Protein AF-A0A135LJZ8-F1 (afdb_monomer_lite)

Secondary structure (DSSP, 8-state):
----------SHHHHHHHHT--TTS--PPPPTT-S--HHHHHHHHHHHHHHHH-SSSTTTB-HHHHHHHHHHHHHHHHHTHHHHHHHHHHSGGGHHHHTTTS-HHHHHHHHT-HHHHHHHHHHHHHT--S-HHHHHHHHHHHHHHTT--HHHHHHHHHHHHS--SS------GGGGTT--TTTGGG--TTSPSS---TTTTT----SPPEEEEE-SSSEEEEEHHHHHHHHHT-B-

pLDDT: mean 79.08, std 19.29, range [20.8, 97.69]

Organism: Penicillium patulum (NCBI:txid5078)

Foldseek 3Di:
DDDDDDDPDDDLVVVCCQPPNDPPDDYLPDDDPQPAPPVLLVLLQLLVQCLVAEDPCNVQFLNVVSVVNLVVNQVSCLLCVLVSLLSRLLDPRCCVVNVPPDALVVLLCVLLPLVNLVVQQVCVVVVVPPQPQVVLLSSVSSNVSNPHDLVNNQVSQCSQAPADPNRNGHHPCVRNVCDDSVHSSVDDPVDDDDGDHSVSVVDHDHYWDWDWDDDPPDTDIDTPSVVSCVVSVRGD

Radius of gyration: 24.36 Å; chains: 1; bounding box: 51×33×72 Å

Structure (mmCIF, N/CA/C/O backbone):
data_AF-A0A135LJZ8-F1
#
_entry.id   AF-A0A135LJZ8-F1
#
loop_
_atom_site.group_PDB
_atom_site.id
_atom_site.type_symbol
_atom_site.label_atom_id
_atom_site.label_alt_id
_atom_site.label_comp_id
_atom_site.label_asym_id
_atom_site.label_entity_id
_atom_site.label_seq_id
_atom_site.pdbx_PDB_ins_code
_atom_site.Cartn_x
_atom_site.Cartn_y
_atom_site.Cartn_z
_atom_site.occupancy
_atom_site.B_iso_or_equiv
_atom_site.auth_seq_id
_atom_site.auth_comp_id
_atom_site.auth_asym_id
_atom_site.auth_atom_id
_atom_site.pdbx_PDB_model_num
ATOM 1 N N . MET A 1 1 ? 26.246 14.317 32.036 1.00 30.41 1 MET A N 1
ATOM 2 C CA . MET A 1 1 ? 26.804 15.499 31.348 1.00 30.41 1 MET A CA 1
ATOM 3 C C . MET A 1 1 ? 26.518 15.317 29.865 1.00 30.41 1 MET A C 1
ATOM 5 O O . MET A 1 1 ? 26.882 14.287 29.318 1.00 30.41 1 MET A O 1
ATOM 9 N N . TRP A 1 2 ? 25.719 16.219 29.303 1.00 25.56 2 TRP A N 1
ATOM 10 C CA . TRP A 1 2 ? 25.165 16.190 27.946 1.00 25.56 2 TRP A CA 1
ATOM 11 C C . TRP A 1 2 ? 26.182 16.666 26.896 1.00 25.56 2 TRP A C 1
ATOM 13 O O . TRP A 1 2 ? 26.891 17.629 27.169 1.00 25.56 2 TRP A O 1
ATOM 23 N N . HIS A 1 3 ? 26.201 16.054 25.703 1.00 20.80 3 HIS A N 1
ATOM 24 C CA . HIS A 1 3 ? 25.723 16.675 24.450 1.00 20.80 3 HIS A CA 1
ATOM 25 C C . HIS A 1 3 ? 25.869 15.736 23.231 1.00 20.80 3 HIS A C 1
ATOM 27 O O . HIS A 1 3 ? 26.934 15.181 22.983 1.00 20.80 3 HIS A O 1
ATOM 33 N N . LEU A 1 4 ? 24.783 15.622 22.455 1.00 30.50 4 LEU A N 1
ATOM 34 C CA . LEU A 1 4 ? 24.770 15.291 21.020 1.00 30.50 4 LEU A CA 1
ATOM 35 C C . LEU A 1 4 ? 25.112 16.556 20.207 1.00 30.50 4 LEU A C 1
ATOM 37 O O . LEU A 1 4 ? 24.841 17.662 20.687 1.00 30.50 4 LEU A O 1
ATOM 41 N N . PRO A 1 5 ? 25.618 16.411 18.966 1.00 30.77 5 PRO A N 1
ATOM 42 C CA . PRO A 1 5 ? 24.730 16.693 17.833 1.00 30.77 5 PRO A CA 1
ATOM 43 C C . PRO A 1 5 ? 24.945 15.806 16.585 1.00 30.77 5 PRO A C 1
ATOM 45 O O . PRO A 1 5 ? 26.066 15.527 16.181 1.00 30.77 5 PRO A O 1
ATOM 48 N N . GLY A 1 6 ? 23.834 15.479 15.915 1.00 24.11 6 GLY A N 1
ATOM 49 C CA . GLY A 1 6 ? 23.712 15.632 14.459 1.00 24.11 6 GLY A CA 1
ATOM 50 C C . GLY A 1 6 ? 24.366 14.603 13.533 1.00 24.11 6 GLY A C 1
ATOM 51 O O . GLY A 1 6 ? 25.443 14.837 13.002 1.00 24.11 6 GLY A O 1
ATOM 52 N N . SER A 1 7 ? 23.606 13.566 13.178 1.00 22.36 7 SER A N 1
ATOM 53 C CA . SER A 1 7 ? 23.416 13.176 11.773 1.00 22.36 7 SER A CA 1
ATOM 54 C C . SER A 1 7 ? 22.160 12.312 11.670 1.00 22.36 7 SER A C 1
ATOM 56 O O . SER A 1 7 ? 22.185 11.094 11.832 1.00 22.36 7 SER A O 1
ATOM 58 N N . LEU A 1 8 ? 21.034 12.988 11.440 1.00 29.95 8 LEU A N 1
ATOM 59 C CA . LEU A 1 8 ? 19.866 12.406 10.791 1.00 29.95 8 LEU A CA 1
ATOM 60 C C . LEU A 1 8 ? 20.266 12.123 9.338 1.00 29.95 8 LEU A C 1
ATOM 62 O O . LEU A 1 8 ? 20.032 12.944 8.455 1.00 29.95 8 LEU A O 1
ATOM 66 N N . ALA A 1 9 ? 20.912 10.988 9.084 1.00 24.58 9 ALA A N 1
ATOM 67 C CA . ALA A 1 9 ? 20.858 10.415 7.750 1.00 24.58 9 ALA A CA 1
ATOM 68 C C . ALA A 1 9 ? 19.457 9.786 7.595 1.00 24.58 9 ALA A C 1
ATOM 70 O O . ALA A 1 9 ? 19.006 9.112 8.528 1.00 24.58 9 ALA A O 1
ATOM 71 N N . PRO A 1 10 ? 18.747 9.998 6.467 1.00 31.84 10 PRO A N 1
ATOM 72 C CA . PRO A 1 10 ? 17.471 9.319 6.202 1.00 31.84 10 PRO A CA 1
ATOM 73 C C . PRO A 1 10 ? 17.752 7.801 6.324 1.00 31.84 10 PRO A C 1
ATOM 75 O O . PRO A 1 10 ? 18.897 7.394 6.152 1.00 31.84 10 PRO A O 1
ATOM 78 N N . GLN A 1 11 ? 16.885 6.879 6.747 1.00 35.78 11 GLN A N 1
ATOM 79 C CA . GLN A 1 11 ? 15.626 6.370 6.182 1.00 35.78 11 GLN A CA 1
ATOM 80 C C . GLN A 1 11 ? 15.623 5.692 4.774 1.00 35.78 11 GLN A C 1
ATOM 82 O O . GLN A 1 11 ? 14.639 5.003 4.528 1.00 35.78 11 GLN A O 1
ATOM 87 N N . PRO A 1 12 ? 16.627 5.705 3.854 1.00 34.25 12 PRO A N 1
ATOM 88 C CA . PRO A 1 12 ? 16.484 5.027 2.568 1.00 34.25 12 PRO A CA 1
ATOM 89 C C . PRO A 1 12 ? 16.840 3.537 2.644 1.00 34.25 12 PRO A C 1
ATOM 91 O O . PRO A 1 12 ? 16.469 2.808 1.738 1.00 34.25 12 PRO A O 1
ATOM 94 N N . LEU A 1 13 ? 17.527 3.061 3.695 1.00 36.84 13 LEU A N 1
ATOM 95 C CA . LEU A 1 13 ? 17.927 1.649 3.798 1.00 36.84 13 LEU A CA 1
ATOM 96 C C . LEU A 1 13 ? 16.748 0.711 4.076 1.00 36.84 13 LEU A C 1
ATOM 98 O O . LEU A 1 13 ? 16.735 -0.407 3.578 1.00 36.84 13 LEU A O 1
ATOM 102 N N . PHE A 1 14 ? 15.749 1.155 4.842 1.00 38.47 14 PHE A N 1
ATOM 103 C CA . PHE A 1 14 ? 14.562 0.342 5.108 1.00 38.47 14 PHE A CA 1
ATOM 104 C C . PHE A 1 14 ? 13.732 0.159 3.830 1.00 38.47 14 PHE A C 1
ATOM 106 O O . PHE A 1 14 ? 13.395 -0.959 3.459 1.00 38.47 14 PHE A O 1
ATOM 113 N N . TRP A 1 15 ? 13.492 1.246 3.094 1.00 34.66 15 TRP A N 1
ATOM 114 C CA . TRP A 1 15 ? 12.692 1.214 1.870 1.00 34.66 15 TRP A CA 1
ATOM 115 C C . TRP A 1 15 ? 13.416 0.568 0.683 1.00 34.66 15 TRP A C 1
ATOM 117 O O . TRP A 1 15 ? 12.778 -0.134 -0.099 1.00 34.66 15 TRP A O 1
ATOM 127 N N . SER A 1 16 ? 14.742 0.715 0.568 1.00 34.50 16 SER A N 1
ATOM 128 C CA . SER A 1 16 ? 15.507 0.001 -0.461 1.00 34.50 16 SER A CA 1
ATOM 129 C C . SER A 1 16 ? 15.517 -1.513 -0.233 1.00 34.50 16 SER A C 1
ATOM 131 O O . SER A 1 16 ? 15.437 -2.271 -1.197 1.00 34.50 16 SER A O 1
ATOM 133 N N . LEU A 1 17 ? 15.537 -1.959 1.029 1.00 37.28 17 LEU A N 1
ATOM 134 C CA . LEU A 1 17 ? 15.387 -3.370 1.391 1.00 37.28 17 LEU A CA 1
ATOM 135 C C . LEU A 1 17 ? 13.965 -3.888 1.130 1.00 37.28 17 LEU A C 1
ATOM 137 O O . LEU A 1 17 ? 13.819 -5.001 0.647 1.00 37.28 17 LEU A O 1
ATOM 141 N N . VAL A 1 18 ? 12.925 -3.096 1.398 1.00 39.25 18 VAL A N 1
ATOM 142 C CA . VAL A 1 18 ? 11.525 -3.500 1.158 1.00 39.25 18 VAL A CA 1
ATOM 143 C C . VAL A 1 18 ? 11.197 -3.626 -0.338 1.00 39.25 18 VAL A C 1
ATOM 145 O O . VAL A 1 18 ? 10.401 -4.487 -0.701 1.00 39.25 18 VAL A O 1
ATOM 148 N N . PHE A 1 19 ? 11.808 -2.810 -1.209 1.00 35.62 19 PHE A N 1
ATOM 149 C CA . PHE A 1 19 ? 11.405 -2.715 -2.620 1.00 35.62 19 PHE A CA 1
ATOM 150 C C . PHE A 1 19 ? 12.426 -3.207 -3.667 1.00 35.62 19 PHE A C 1
ATOM 152 O O . PHE A 1 19 ? 11.995 -3.601 -4.749 1.00 35.62 19 PHE A O 1
ATOM 159 N N . PHE A 1 20 ? 13.743 -3.198 -3.400 1.00 39.09 20 PHE A N 1
ATOM 160 C CA . PHE A 1 20 ? 14.781 -3.455 -4.433 1.00 39.09 20 PHE A CA 1
ATOM 161 C C . PHE A 1 20 ? 15.685 -4.645 -4.170 1.00 39.09 20 PHE A C 1
ATOM 163 O O . PHE A 1 20 ? 16.449 -5.048 -5.046 1.00 39.09 20 PHE A O 1
ATOM 170 N N . GLY A 1 21 ? 15.566 -5.240 -2.994 1.00 35.94 21 GLY A N 1
ATOM 171 C CA . GLY A 1 21 ? 16.330 -6.412 -2.650 1.00 35.94 21 GLY A CA 1
ATOM 172 C C . GLY A 1 21 ? 17.804 -6.133 -2.329 1.00 35.94 21 GLY A C 1
ATOM 173 O O . GLY A 1 21 ? 18.456 -5.217 -2.821 1.00 35.94 21 GLY A O 1
ATOM 174 N N . SER A 1 22 ? 18.340 -6.977 -1.464 1.00 38.69 22 SER A N 1
ATOM 175 C CA . SER A 1 22 ? 19.753 -7.183 -1.175 1.00 38.69 22 SER A CA 1
ATOM 176 C C . SER A 1 22 ? 20.038 -8.637 -1.540 1.00 38.69 22 SER A C 1
ATOM 178 O O . SER A 1 22 ? 19.244 -9.498 -1.173 1.00 38.69 22 SER A O 1
ATOM 180 N N . PRO A 1 23 ? 21.165 -8.971 -2.180 1.00 41.50 23 PRO A N 1
ATOM 181 C CA . PRO A 1 23 ? 21.496 -10.361 -2.505 1.00 41.50 23 PRO A CA 1
ATOM 182 C C . PRO A 1 23 ? 21.655 -11.278 -1.271 1.00 41.50 23 PRO A C 1
ATOM 184 O O . PRO A 1 23 ? 21.860 -12.476 -1.434 1.00 41.50 23 PRO A O 1
ATOM 187 N N . PHE A 1 24 ? 21.570 -10.733 -0.049 1.00 40.69 24 PHE A N 1
ATOM 188 C CA . PHE A 1 24 ? 21.797 -11.441 1.215 1.00 40.69 24 PHE A CA 1
ATOM 189 C C . PHE A 1 24 ? 20.556 -11.620 2.099 1.00 40.69 24 PHE A C 1
ATOM 191 O O . PHE A 1 24 ? 20.666 -12.253 3.147 1.00 40.69 24 PHE A O 1
ATOM 198 N N . PHE A 1 25 ? 19.397 -11.078 1.720 1.00 48.38 25 PHE A N 1
ATOM 199 C CA . PHE A 1 25 ? 18.159 -11.270 2.475 1.00 48.38 25 PHE A CA 1
ATOM 200 C C . PHE A 1 25 ? 17.107 -11.887 1.562 1.00 48.38 25 PHE A C 1
ATOM 202 O O . PHE A 1 25 ? 16.977 -11.506 0.406 1.00 48.38 25 PHE A O 1
ATOM 209 N N . GLU A 1 26 ? 16.383 -12.879 2.065 1.00 52.59 26 GLU A N 1
ATOM 210 C CA . GLU A 1 26 ? 15.152 -13.318 1.419 1.00 52.59 26 GLU A CA 1
ATOM 211 C C . GLU A 1 26 ? 14.150 -12.139 1.452 1.00 52.59 26 GLU A C 1
ATOM 213 O O . GLU A 1 26 ? 14.193 -11.314 2.364 1.00 52.59 26 GLU A O 1
ATOM 218 N N . PHE A 1 27 ? 13.286 -12.012 0.446 1.00 56.56 27 PHE A N 1
ATOM 219 C CA . PHE A 1 27 ? 12.214 -11.006 0.390 1.00 56.56 27 PHE A CA 1
ATOM 220 C C . PHE A 1 27 ? 10.873 -11.728 0.324 1.00 56.56 27 PHE A C 1
ATOM 222 O O . PHE A 1 27 ? 10.847 -12.885 -0.116 1.00 56.56 27 PHE A O 1
ATOM 229 N N . PRO A 1 28 ? 9.755 -11.086 0.717 1.00 60.97 28 PRO A N 1
ATOM 230 C CA . PRO A 1 28 ? 8.457 -11.627 0.353 1.00 60.97 28 PRO A CA 1
ATOM 231 C C . PRO A 1 28 ? 8.428 -11.810 -1.177 1.00 60.97 28 PRO A C 1
ATOM 233 O O . PRO A 1 28 ? 8.741 -10.868 -1.911 1.00 60.97 28 PRO A O 1
ATOM 236 N N . PRO A 1 29 ? 8.139 -13.020 -1.681 1.00 63.38 29 PRO A N 1
ATOM 237 C CA . PRO A 1 29 ? 8.049 -13.242 -3.116 1.00 63.38 29 PRO A CA 1
ATOM 238 C C . PRO A 1 29 ? 6.908 -12.399 -3.693 1.00 63.38 29 PRO A C 1
ATOM 240 O O . PRO A 1 29 ? 5.862 -12.269 -3.060 1.00 63.38 29 PRO A O 1
ATOM 243 N N . ILE A 1 30 ? 7.090 -11.861 -4.905 1.00 67.69 30 ILE A N 1
ATOM 244 C CA . ILE A 1 30 ? 5.993 -11.221 -5.646 1.00 67.69 30 ILE A CA 1
ATOM 245 C C . ILE A 1 30 ? 4.909 -12.283 -5.853 1.00 67.69 30 ILE A C 1
ATOM 247 O O . ILE A 1 30 ? 5.154 -13.311 -6.491 1.00 67.69 30 ILE A O 1
ATOM 251 N N . GLN A 1 31 ? 3.735 -12.054 -5.269 1.00 66.62 31 GLN A N 1
ATOM 252 C CA . GLN A 1 31 ? 2.626 -12.999 -5.303 1.00 66.62 31 GLN A CA 1
ATOM 253 C C . GLN A 1 31 ? 2.064 -13.148 -6.718 1.00 66.62 31 GLN A C 1
ATOM 255 O O . GLN A 1 31 ? 2.101 -12.239 -7.554 1.00 66.62 31 GLN A O 1
ATOM 260 N N . ASN A 1 32 ? 1.489 -14.319 -6.977 1.00 62.19 32 ASN A N 1
ATOM 261 C CA . ASN A 1 32 ? 0.767 -14.562 -8.216 1.00 62.19 32 ASN A CA 1
ATOM 262 C C . ASN A 1 32 ? -0.481 -13.664 -8.253 1.00 62.19 32 ASN A C 1
ATOM 264 O O . ASN A 1 32 ? -1.312 -13.735 -7.353 1.00 62.19 32 ASN A O 1
ATOM 268 N N . GLY A 1 33 ? -0.621 -12.841 -9.295 1.00 72.56 33 GLY A N 1
ATOM 269 C CA . GLY A 1 33 ? -1.726 -11.881 -9.416 1.00 72.56 33 GLY A CA 1
ATOM 270 C C . GLY A 1 33 ? -1.407 -10.456 -8.954 1.00 72.56 33 GLY A C 1
ATOM 271 O O . GLY A 1 33 ? -2.305 -9.617 -8.991 1.00 72.56 33 GLY A O 1
ATOM 272 N N . ASP A 1 34 ? -0.155 -10.153 -8.582 1.00 79.19 34 ASP A N 1
ATOM 273 C CA . ASP A 1 34 ? 0.271 -8.772 -8.337 1.00 79.19 34 ASP A CA 1
ATOM 274 C C . ASP A 1 34 ? 0.001 -7.896 -9.591 1.00 79.19 34 ASP A C 1
ATOM 276 O O . ASP A 1 34 ? 0.428 -8.245 -10.700 1.00 79.19 34 ASP A O 1
ATOM 280 N N . PRO A 1 35 ? -0.721 -6.763 -9.461 1.00 85.88 35 PRO A N 1
ATOM 281 C CA . PRO A 1 35 ? -1.081 -5.922 -10.603 1.00 85.88 35 PRO A CA 1
ATOM 282 C C . PRO A 1 35 ? 0.106 -5.142 -11.194 1.00 85.88 35 PRO A C 1
ATOM 284 O O . PRO A 1 35 ? -0.008 -4.588 -12.302 1.00 85.88 35 PRO A O 1
ATOM 287 N N . CYS A 1 36 ? 1.223 -5.048 -10.466 1.00 86.25 36 CYS A N 1
ATOM 288 C CA . CYS A 1 36 ? 2.430 -4.344 -10.869 1.00 86.25 36 CYS A CA 1
ATOM 289 C C . CYS A 1 36 ? 3.290 -5.184 -11.816 1.00 86.25 36 CYS A C 1
ATOM 291 O O . CYS A 1 36 ? 3.774 -6.264 -11.490 1.00 86.25 36 CYS A O 1
ATOM 293 N N . ASN A 1 37 ? 3.585 -4.616 -12.986 1.00 87.31 37 ASN A N 1
ATOM 294 C CA . ASN A 1 37 ? 4.574 -5.174 -13.899 1.00 87.31 37 ASN A CA 1
ATOM 295 C C . ASN A 1 37 ? 5.965 -4.618 -13.564 1.00 87.31 37 ASN A C 1
ATOM 297 O O . ASN A 1 37 ? 6.402 -3.615 -14.128 1.00 87.31 37 ASN A O 1
ATOM 301 N N . TYR A 1 38 ? 6.651 -5.265 -12.622 1.00 85.25 38 TYR A N 1
ATOM 302 C CA . TYR A 1 38 ? 7.978 -4.849 -12.157 1.00 85.25 38 TYR A CA 1
ATOM 303 C C . TYR A 1 38 ? 9.034 -4.842 -13.269 1.00 85.25 38 TYR A C 1
ATOM 305 O O . TYR A 1 38 ? 9.904 -3.975 -13.279 1.00 85.25 38 TYR A O 1
ATOM 313 N N . ASN A 1 39 ? 8.954 -5.776 -14.223 1.00 84.81 39 ASN A N 1
ATOM 314 C CA . ASN A 1 39 ? 9.911 -5.855 -15.327 1.00 84.81 39 ASN A CA 1
ATOM 315 C C . ASN A 1 39 ? 9.791 -4.647 -16.266 1.00 84.81 39 ASN A C 1
ATOM 317 O O . ASN A 1 39 ? 10.796 -4.036 -16.621 1.00 84.81 39 ASN A O 1
ATOM 321 N N . ASP A 1 40 ? 8.561 -4.288 -16.634 1.00 87.69 40 ASP A N 1
ATOM 322 C CA . ASP A 1 40 ? 8.288 -3.147 -17.511 1.00 87.69 40 ASP A CA 1
ATOM 323 C C . ASP A 1 40 ? 8.575 -1.815 -16.806 1.00 87.69 40 ASP A C 1
ATOM 325 O O . ASP A 1 40 ? 9.186 -0.917 -17.380 1.00 87.69 40 ASP A O 1
ATOM 329 N N . ALA A 1 41 ? 8.254 -1.718 -15.511 1.00 89.06 41 ALA A N 1
ATOM 330 C CA . ALA A 1 41 ? 8.619 -0.565 -14.695 1.00 89.06 41 ALA A CA 1
ATOM 331 C C . ALA A 1 41 ? 10.141 -0.379 -14.612 1.00 89.06 41 ALA A C 1
ATOM 333 O O . ALA A 1 41 ? 10.630 0.722 -14.855 1.00 89.06 41 ALA A O 1
ATOM 334 N N . ALA A 1 42 ? 10.901 -1.444 -14.330 1.00 86.94 42 ALA A N 1
ATOM 335 C CA . ALA A 1 42 ? 12.362 -1.390 -14.293 1.00 86.94 42 ALA A CA 1
ATOM 336 C C . ALA A 1 42 ? 12.941 -0.921 -15.634 1.00 86.94 42 ALA A C 1
ATOM 338 O O . ALA A 1 42 ? 13.809 -0.047 -15.663 1.00 86.94 42 ALA A O 1
ATOM 339 N N . LYS A 1 43 ? 12.408 -1.438 -16.748 1.00 89.81 43 LYS A N 1
ATOM 340 C CA . LYS A 1 43 ? 12.799 -0.998 -18.089 1.00 89.81 43 LYS A CA 1
ATOM 341 C C . LYS A 1 43 ? 12.525 0.489 -18.308 1.00 89.81 43 LYS A C 1
ATOM 343 O O . LYS A 1 43 ? 13.416 1.213 -18.742 1.00 89.81 43 LYS A O 1
ATOM 348 N N . ALA A 1 44 ? 11.335 0.954 -17.935 1.00 91.62 44 ALA A N 1
ATOM 349 C CA . ALA A 1 44 ? 10.953 2.357 -18.037 1.00 91.62 44 ALA A CA 1
ATOM 350 C C . ALA A 1 44 ? 11.838 3.283 -17.184 1.00 91.62 44 ALA A C 1
ATOM 352 O O . ALA A 1 44 ? 12.207 4.365 -17.643 1.00 91.62 44 ALA A O 1
ATOM 353 N N . PHE A 1 45 ? 12.223 2.867 -15.973 1.00 90.38 45 PHE A N 1
ATOM 354 C CA . PHE A 1 45 ? 13.149 3.629 -15.129 1.00 90.38 45 PHE A CA 1
ATOM 355 C C . PHE A 1 45 ? 14.553 3.714 -15.737 1.00 90.38 45 PHE A C 1
ATOM 357 O O . PHE A 1 45 ? 15.156 4.786 -15.713 1.00 90.38 45 PHE A O 1
ATOM 364 N N . ILE A 1 46 ? 15.059 2.633 -16.336 1.00 88.00 46 ILE A N 1
ATOM 365 C CA . ILE A 1 46 ? 16.337 2.665 -17.062 1.00 88.00 46 ILE A CA 1
ATOM 366 C C . ILE A 1 46 ? 16.231 3.593 -18.280 1.00 88.00 46 ILE A C 1
ATOM 368 O O . ILE A 1 46 ? 17.099 4.439 -18.460 1.00 88.00 46 ILE A O 1
ATOM 372 N N . THR A 1 47 ? 15.144 3.536 -19.059 1.00 90.25 47 THR A N 1
ATOM 373 C CA . THR A 1 47 ? 14.905 4.478 -20.171 1.00 90.25 47 THR A CA 1
ATOM 374 C C . THR A 1 47 ? 14.895 5.936 -19.706 1.00 90.25 47 THR A C 1
ATOM 376 O O . THR A 1 47 ? 15.485 6.791 -20.361 1.00 90.25 47 THR A O 1
ATOM 379 N N . GLN A 1 48 ? 14.258 6.246 -18.571 1.00 90.81 48 GLN A N 1
ATOM 380 C CA . GLN A 1 48 ? 14.304 7.594 -17.992 1.00 90.81 48 GLN A CA 1
ATOM 381 C C . GLN A 1 48 ? 15.726 7.991 -17.590 1.00 90.81 48 GLN A C 1
ATOM 383 O O . GLN A 1 48 ? 16.112 9.144 -17.770 1.00 90.81 48 GLN A O 1
ATOM 388 N N . ALA A 1 49 ? 16.515 7.053 -17.066 1.00 87.56 49 ALA A N 1
ATOM 389 C CA . ALA A 1 49 ? 17.898 7.309 -16.699 1.00 87.56 49 ALA A CA 1
ATOM 390 C C . ALA A 1 49 ? 18.794 7.546 -17.928 1.00 87.56 49 ALA A C 1
ATOM 392 O O . ALA A 1 49 ? 19.586 8.482 -17.892 1.00 87.56 49 ALA A O 1
ATOM 393 N N . ILE A 1 50 ? 18.616 6.792 -19.023 1.00 86.69 50 ILE A N 1
ATOM 394 C CA . ILE A 1 50 ? 19.294 7.036 -20.313 1.00 86.69 50 ILE A CA 1
ATOM 395 C C . ILE A 1 50 ? 18.929 8.434 -20.819 1.00 86.69 50 ILE A C 1
ATOM 397 O O . ILE A 1 50 ? 19.809 9.245 -21.067 1.00 86.69 50 ILE A O 1
ATOM 401 N N . TYR A 1 51 ? 17.638 8.781 -20.854 1.00 88.56 51 TYR A N 1
ATOM 402 C CA . TYR A 1 51 ? 17.186 10.107 -21.291 1.00 88.56 51 TYR A CA 1
ATOM 403 C C . TYR A 1 51 ? 17.752 11.270 -20.447 1.00 88.56 51 TYR A C 1
ATOM 405 O O . TYR A 1 51 ? 17.963 12.374 -20.958 1.00 88.56 51 TYR A O 1
ATOM 413 N N . ASN A 1 52 ? 17.966 11.044 -19.147 1.00 84.75 52 ASN A N 1
ATOM 414 C CA . ASN A 1 52 ? 18.473 12.053 -18.215 1.00 84.75 52 ASN A CA 1
ATOM 415 C C . ASN A 1 52 ? 20.009 12.121 -18.154 1.00 84.75 52 ASN A C 1
ATOM 417 O O . ASN A 1 52 ? 20.537 13.171 -17.788 1.00 84.75 52 ASN A O 1
ATOM 421 N N . GLY A 1 53 ? 20.705 11.016 -18.437 1.00 75.50 53 GLY A N 1
ATOM 422 C CA . GLY A 1 53 ? 22.146 10.858 -18.216 1.00 75.50 53 GLY A CA 1
ATOM 423 C C . GLY A 1 53 ? 22.985 10.750 -19.489 1.00 75.50 53 GLY A C 1
ATOM 424 O O . GLY A 1 53 ? 24.074 11.319 -19.533 1.00 75.50 53 GLY A O 1
ATOM 425 N N . ASP A 1 54 ? 22.485 10.063 -20.517 1.00 64.94 54 ASP A N 1
ATOM 426 C CA . ASP A 1 54 ? 23.195 9.853 -21.779 1.00 64.94 54 ASP A CA 1
ATOM 427 C C . ASP A 1 54 ? 22.819 10.936 -22.803 1.00 64.94 54 ASP A C 1
ATOM 429 O O . ASP A 1 54 ? 21.661 11.330 -22.930 1.00 64.94 54 ASP A O 1
ATOM 433 N N . GLY A 1 55 ? 23.816 11.469 -23.509 1.00 62.97 55 GLY A N 1
ATOM 434 C CA . GLY A 1 55 ? 23.627 12.497 -24.535 1.00 62.97 55 GLY A CA 1
ATOM 435 C C . GLY A 1 55 ? 23.422 11.928 -25.939 1.00 62.97 55 GLY A C 1
ATOM 436 O O . GLY A 1 55 ? 22.905 12.647 -26.793 1.00 62.97 55 GLY A O 1
ATOM 437 N N . GLU A 1 56 ? 23.820 10.674 -26.185 1.00 78.00 56 GLU A N 1
ATOM 438 C CA . GLU A 1 56 ? 23.873 10.084 -27.529 1.00 78.00 56 GLU A CA 1
ATOM 439 C C . GLU A 1 56 ? 22.543 9.436 -27.937 1.00 78.00 56 GLU A C 1
ATOM 441 O O . GLU A 1 56 ? 22.010 9.767 -28.995 1.00 78.00 56 GLU A O 1
ATOM 446 N N . TYR A 1 57 ? 21.941 8.605 -27.076 1.00 82.88 57 TYR A N 1
ATOM 447 C CA . TYR A 1 57 ? 20.682 7.895 -27.373 1.00 82.88 57 TYR A CA 1
ATOM 448 C C . TYR A 1 57 ? 19.447 8.500 -26.696 1.00 82.88 57 TYR A C 1
ATOM 450 O O . TYR A 1 57 ? 18.350 7.930 -26.712 1.00 82.88 57 TYR A O 1
ATOM 458 N N . LYS A 1 58 ? 19.586 9.699 -26.127 1.00 85.94 58 LYS A N 1
ATOM 459 C CA . LYS A 1 58 ? 18.480 10.434 -25.504 1.00 85.94 58 LYS A CA 1
ATOM 460 C C . LYS A 1 58 ? 17.299 10.641 -26.447 1.00 85.94 58 LYS A C 1
ATOM 462 O O . LYS A 1 58 ? 16.148 10.446 -26.0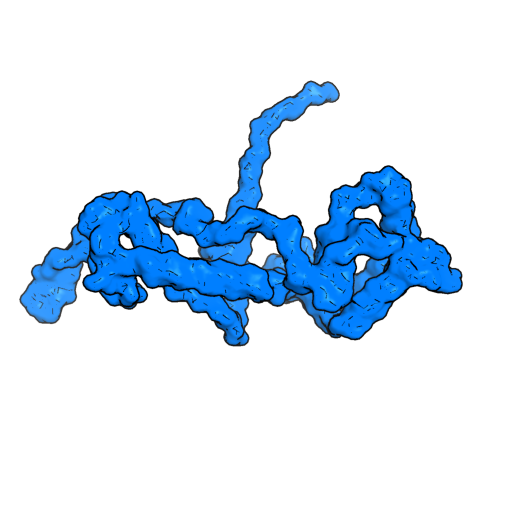53 1.00 85.94 58 LYS A O 1
ATOM 467 N N . GLU A 1 59 ? 17.576 11.067 -27.676 1.00 88.06 59 GLU A N 1
ATOM 468 C CA . GLU A 1 59 ? 16.529 11.426 -28.636 1.00 88.06 59 GLU A CA 1
ATOM 469 C C . GLU A 1 59 ? 15.732 10.201 -29.104 1.00 88.06 59 GLU A C 1
ATOM 471 O O . GLU A 1 59 ? 14.529 10.318 -29.357 1.00 88.06 59 GLU A O 1
ATOM 476 N N . ASP A 1 60 ? 16.357 9.022 -29.069 1.00 91.69 60 ASP A N 1
ATOM 477 C CA . ASP A 1 60 ? 15.767 7.727 -29.419 1.00 91.69 60 ASP A CA 1
ATOM 478 C C . ASP A 1 60 ? 14.861 7.157 -28.313 1.00 91.69 60 ASP A C 1
ATOM 480 O O . ASP A 1 60 ? 14.061 6.251 -28.555 1.00 91.69 60 ASP A O 1
ATOM 484 N N . CYS A 1 61 ? 14.927 7.696 -27.091 1.00 91.75 61 CYS A N 1
ATOM 485 C CA . CYS A 1 61 ? 14.093 7.250 -25.978 1.00 91.75 61 CYS A CA 1
ATOM 486 C C . CYS A 1 61 ? 12.625 7.649 -26.179 1.00 91.75 61 CYS A C 1
ATOM 488 O O . CYS A 1 61 ? 12.292 8.839 -26.221 1.00 91.75 61 CYS A O 1
ATOM 490 N N . ASN A 1 62 ? 11.703 6.687 -26.150 1.00 96.19 62 ASN A N 1
ATOM 491 C CA . ASN A 1 62 ? 10.263 6.917 -26.018 1.00 96.19 62 ASN A CA 1
ATOM 492 C C . ASN A 1 62 ? 9.909 7.309 -24.573 1.00 96.19 62 ASN A C 1
ATOM 494 O O . ASN A 1 62 ? 9.277 6.566 -23.816 1.00 96.19 62 ASN A O 1
ATOM 498 N N . ILE A 1 63 ? 10.355 8.504 -24.187 1.00 94.69 63 ILE A N 1
ATOM 499 C CA . ILE A 1 63 ? 10.261 9.014 -22.820 1.00 94.69 63 ILE A CA 1
ATOM 500 C C . ILE A 1 63 ? 8.810 9.212 -22.364 1.00 94.69 63 ILE A C 1
ATOM 502 O O . ILE A 1 63 ? 8.490 8.983 -21.201 1.00 94.69 63 ILE A O 1
ATOM 506 N N . THR A 1 64 ? 7.898 9.545 -23.283 1.00 96.31 64 THR A N 1
ATOM 507 C CA . THR A 1 64 ? 6.460 9.631 -22.992 1.00 96.31 64 THR A CA 1
ATOM 508 C C . THR A 1 64 ? 5.912 8.283 -22.532 1.00 96.31 64 THR A C 1
ATOM 510 O O . THR A 1 64 ? 5.273 8.216 -21.481 1.00 96.31 64 THR A O 1
ATOM 513 N N . LYS A 1 65 ? 6.210 7.199 -23.263 1.00 97.06 65 LYS A N 1
ATOM 514 C CA . LYS A 1 65 ? 5.820 5.842 -22.860 1.00 97.06 65 LYS A CA 1
ATOM 515 C C . LYS A 1 65 ? 6.472 5.455 -21.532 1.00 97.06 65 LYS A C 1
ATOM 517 O O . LYS A 1 65 ? 5.811 4.861 -20.681 1.00 97.06 65 LYS A O 1
ATOM 522 N N . ALA A 1 66 ? 7.744 5.803 -21.330 1.00 94.19 66 ALA A N 1
ATOM 523 C CA . ALA A 1 66 ? 8.452 5.512 -20.085 1.00 94.19 66 ALA A CA 1
ATOM 524 C C . ALA A 1 66 ? 7.785 6.188 -18.875 1.00 94.19 66 ALA A C 1
ATOM 526 O O . ALA A 1 66 ? 7.505 5.510 -17.890 1.00 94.19 66 ALA A O 1
ATOM 527 N N . PHE A 1 67 ? 7.446 7.480 -18.955 1.00 94.62 67 PHE A N 1
ATOM 528 C CA . PHE A 1 67 ? 6.728 8.177 -17.879 1.00 94.62 67 PHE A CA 1
ATOM 529 C C . PHE A 1 67 ? 5.340 7.594 -17.616 1.00 94.62 67 PHE A C 1
ATOM 531 O O . PHE A 1 67 ? 4.984 7.360 -16.464 1.00 94.62 67 PHE A O 1
ATOM 538 N N . GLN A 1 68 ? 4.573 7.292 -18.667 1.00 95.94 68 GLN A N 1
ATOM 539 C CA . GLN A 1 68 ? 3.262 6.650 -18.520 1.00 95.94 68 GLN A CA 1
ATOM 540 C C . GLN A 1 68 ? 3.368 5.284 -17.829 1.00 95.94 68 GLN A C 1
ATOM 542 O O . GLN A 1 68 ? 2.539 4.950 -16.981 1.00 95.94 68 GLN A O 1
ATOM 547 N N . THR A 1 69 ? 4.408 4.511 -18.157 1.00 95.50 69 THR A N 1
ATOM 548 C CA . THR A 1 69 ? 4.656 3.202 -17.542 1.00 95.50 69 THR A CA 1
ATOM 549 C C . THR A 1 69 ? 4.992 3.351 -16.060 1.00 95.50 69 THR A C 1
ATOM 551 O O . THR A 1 69 ? 4.362 2.700 -15.226 1.00 95.50 69 THR A O 1
ATOM 554 N N . THR A 1 70 ? 5.940 4.227 -15.704 1.00 93.56 70 THR A N 1
ATOM 555 C CA . THR A 1 70 ? 6.313 4.434 -14.295 1.00 93.56 70 THR A CA 1
ATOM 556 C C . THR A 1 70 ? 5.176 5.032 -13.482 1.00 93.56 70 THR A C 1
ATOM 558 O O . THR A 1 70 ? 5.029 4.693 -12.311 1.00 93.56 70 THR A O 1
ATOM 561 N N . ASP A 1 71 ? 4.346 5.883 -14.082 1.00 93.56 71 ASP A N 1
ATOM 562 C CA . ASP A 1 71 ? 3.163 6.440 -13.428 1.00 93.56 71 ASP A CA 1
ATOM 563 C C . ASP A 1 71 ? 2.120 5.360 -13.150 1.00 93.56 71 ASP A C 1
ATOM 565 O O . ASP A 1 71 ? 1.657 5.243 -12.018 1.00 93.56 71 ASP A O 1
ATOM 569 N N . SER A 1 72 ? 1.809 4.521 -14.143 1.00 93.94 72 SER A N 1
ATOM 570 C CA . SER A 1 72 ? 0.890 3.394 -13.960 1.00 93.94 72 SER A CA 1
ATOM 571 C C . SER A 1 72 ? 1.406 2.408 -12.911 1.00 93.94 72 SER A C 1
ATOM 573 O O . SER A 1 72 ? 0.638 1.951 -12.062 1.00 93.94 72 SER A O 1
ATOM 575 N N . PHE A 1 73 ? 2.710 2.112 -12.927 1.00 91.81 73 PHE A N 1
ATOM 576 C CA . PHE A 1 73 ? 3.346 1.282 -11.909 1.00 91.81 73 PHE A CA 1
ATOM 577 C C . PHE A 1 73 ? 3.216 1.901 -10.517 1.00 91.81 73 PHE A C 1
ATOM 579 O O . PHE A 1 73 ? 2.773 1.211 -9.606 1.00 91.81 73 PHE A O 1
ATOM 586 N N . ASN A 1 74 ? 3.549 3.185 -10.352 1.00 89.81 74 ASN A N 1
ATOM 587 C CA . ASN A 1 74 ? 3.436 3.886 -9.073 1.00 89.81 74 ASN A CA 1
ATOM 588 C C . ASN A 1 74 ? 2.000 3.861 -8.540 1.00 89.81 74 ASN A C 1
ATOM 590 O O . ASN A 1 74 ? 1.803 3.537 -7.375 1.00 89.81 74 ASN A O 1
ATOM 594 N N . THR A 1 75 ? 1.000 4.149 -9.378 1.00 89.50 75 THR A N 1
ATOM 595 C CA . THR A 1 75 ? -0.414 4.083 -8.978 1.00 89.50 75 THR A CA 1
ATOM 596 C C . THR A 1 75 ? -0.768 2.697 -8.450 1.00 89.50 75 THR A C 1
ATOM 598 O O . THR A 1 75 ? -1.181 2.571 -7.304 1.00 89.50 75 THR A O 1
ATOM 601 N N . LYS A 1 76 ? -0.500 1.639 -9.220 1.00 89.75 76 LYS A N 1
ATOM 602 C CA . LYS A 1 76 ? -0.799 0.262 -8.797 1.00 89.75 76 LYS A CA 1
ATOM 603 C C . LYS A 1 76 ? -0.011 -0.164 -7.559 1.00 89.75 76 LYS A C 1
ATOM 605 O O . LYS A 1 76 ? -0.527 -0.898 -6.711 1.00 89.75 76 LYS A O 1
ATOM 610 N N . LEU A 1 77 ? 1.240 0.289 -7.451 1.00 85.81 77 LEU A N 1
ATOM 611 C CA . LEU A 1 77 ? 2.094 0.009 -6.306 1.00 85.81 77 LEU A CA 1
ATOM 612 C C . LEU A 1 77 ? 1.467 0.602 -5.042 1.00 85.81 77 LEU A C 1
ATOM 614 O O . LEU A 1 77 ? 1.325 -0.098 -4.041 1.00 85.81 77 LEU A O 1
ATOM 618 N N . TRP A 1 78 ? 1.042 1.863 -5.121 1.00 83.88 78 TRP A N 1
ATOM 619 C CA . TRP A 1 78 ? 0.409 2.583 -4.025 1.00 83.88 78 TRP A CA 1
ATOM 620 C C . TRP A 1 78 ? -1.015 2.132 -3.721 1.00 83.88 78 TRP A C 1
ATOM 622 O O . TRP A 1 78 ? -1.424 2.206 -2.564 1.00 83.88 78 TRP A O 1
ATOM 632 N N . ASP A 1 79 ? -1.759 1.636 -4.703 1.00 85.38 79 ASP A N 1
ATOM 633 C CA . ASP A 1 79 ? -3.098 1.083 -4.487 1.00 85.38 79 ASP A CA 1
ATOM 634 C C . ASP A 1 79 ? -3.033 -0.251 -3.734 1.00 85.38 79 ASP A C 1
ATOM 636 O O . ASP A 1 79 ? -3.864 -0.504 -2.868 1.00 85.38 79 ASP A O 1
ATOM 640 N N . SER A 1 80 ? -1.994 -1.055 -3.982 1.00 85.31 80 SER A N 1
ATOM 641 C CA . SER A 1 80 ? -1.826 -2.392 -3.380 1.00 85.31 80 SER A CA 1
ATOM 642 C C . SER A 1 80 ? -0.869 -2.404 -2.176 1.00 85.31 80 SER A C 1
ATOM 644 O O . SER A 1 80 ? -0.420 -3.458 -1.733 1.00 85.31 80 SER A O 1
ATOM 646 N N . ASN A 1 81 ? -0.475 -1.236 -1.662 1.00 84.75 81 ASN A N 1
ATOM 647 C CA . ASN A 1 81 ? 0.583 -1.120 -0.652 1.00 84.75 81 ASN A CA 1
ATOM 648 C C . ASN A 1 81 ? 0.233 -1.772 0.696 1.00 84.75 81 ASN A C 1
ATOM 650 O O . ASN A 1 81 ? 1.103 -2.371 1.320 1.00 84.75 81 ASN A O 1
ATOM 654 N N . VAL A 1 82 ? -1.025 -1.674 1.131 1.00 88.00 82 VAL A N 1
ATOM 655 C CA . VAL A 1 82 ? -1.509 -2.250 2.387 1.00 88.00 82 VAL A CA 1
ATOM 656 C C . VAL A 1 82 ? -1.469 -3.766 2.303 1.00 88.00 82 VAL A C 1
ATOM 658 O O . VAL A 1 82 ? -0.928 -4.392 3.208 1.00 88.00 82 VAL A O 1
ATOM 661 N N . ASP A 1 83 ? -1.949 -4.340 1.201 1.00 85.94 83 ASP A N 1
ATOM 662 C CA . ASP A 1 83 ? -1.914 -5.788 0.985 1.00 85.94 83 ASP A CA 1
ATOM 663 C C . ASP A 1 83 ? -0.472 -6.301 0.956 1.00 85.94 83 ASP A C 1
ATOM 665 O O . ASP A 1 83 ? -0.141 -7.243 1.670 1.00 85.94 83 ASP A O 1
ATOM 669 N N . ARG A 1 84 ? 0.439 -5.597 0.274 1.00 81.88 84 ARG A N 1
ATOM 670 C CA . ARG A 1 84 ? 1.869 -5.945 0.312 1.00 81.88 84 ARG A CA 1
ATOM 671 C C . ARG A 1 84 ? 2.492 -5.813 1.697 1.00 81.88 84 ARG A C 1
ATOM 673 O O . ARG A 1 84 ? 3.379 -6.589 2.047 1.00 81.88 84 ARG A O 1
ATOM 680 N N . PHE A 1 85 ? 2.064 -4.842 2.501 1.00 83.38 85 PHE A N 1
ATOM 681 C CA . PHE A 1 85 ? 2.556 -4.722 3.871 1.00 83.38 85 PHE A CA 1
ATOM 682 C C . PHE A 1 85 ? 2.040 -5.890 4.725 1.00 83.38 85 PHE A C 1
ATOM 684 O O . PHE A 1 85 ? 2.810 -6.489 5.469 1.00 83.38 85 PHE A O 1
ATOM 691 N N . ILE A 1 86 ? 0.776 -6.285 4.565 1.00 85.19 86 ILE A N 1
ATOM 692 C CA . ILE A 1 86 ? 0.208 -7.481 5.203 1.00 85.19 86 ILE A CA 1
ATOM 693 C C . ILE A 1 86 ? 1.003 -8.734 4.806 1.00 85.19 86 ILE A C 1
ATOM 695 O O . ILE A 1 86 ? 1.420 -9.495 5.678 1.00 85.19 86 ILE A O 1
ATOM 699 N N . GLU A 1 87 ? 1.290 -8.915 3.518 1.00 81.25 87 GLU A N 1
ATOM 700 C CA . GLU A 1 87 ? 2.111 -10.024 3.016 1.00 81.25 87 GLU A CA 1
ATOM 701 C C . GLU A 1 87 ? 3.519 -10.012 3.618 1.00 81.25 87 GLU A C 1
ATOM 703 O O . GLU A 1 87 ? 4.025 -11.043 4.067 1.00 81.25 87 GLU A O 1
ATOM 708 N N . TRP A 1 88 ? 4.151 -8.837 3.687 1.00 79.88 88 TRP A N 1
ATOM 709 C CA . TRP A 1 88 ? 5.452 -8.681 4.329 1.00 79.88 88 TRP A CA 1
ATOM 710 C C . TRP A 1 88 ? 5.390 -9.064 5.813 1.00 79.88 88 TRP A C 1
ATOM 712 O O . TRP A 1 88 ? 6.284 -9.757 6.296 1.00 79.88 88 TRP A O 1
ATOM 722 N N . LEU A 1 89 ? 4.326 -8.693 6.536 1.00 80.38 89 LEU A N 1
ATOM 723 C CA . LEU A 1 89 ? 4.119 -9.083 7.937 1.00 80.38 89 LEU A CA 1
ATOM 724 C C . LEU A 1 89 ? 3.943 -10.603 8.112 1.00 80.38 89 LEU A C 1
ATOM 726 O O . LEU A 1 89 ? 4.359 -11.147 9.135 1.00 80.38 89 LEU A O 1
ATOM 730 N N . GLN A 1 90 ? 3.352 -11.285 7.130 1.00 80.31 90 GLN A N 1
ATOM 731 C CA . GLN A 1 90 ? 3.146 -12.741 7.128 1.00 80.31 90 GLN A CA 1
ATOM 732 C C . GLN A 1 90 ? 4.400 -13.527 6.731 1.00 80.31 90 GLN A C 1
ATOM 734 O O . GLN A 1 90 ? 4.563 -14.693 7.110 1.00 80.31 90 GLN A O 1
ATOM 739 N N . TRP A 1 91 ? 5.288 -12.904 5.960 1.00 78.56 91 TRP A N 1
ATOM 740 C CA . TRP A 1 91 ? 6.484 -13.539 5.437 1.00 78.56 91 TRP A CA 1
ATOM 741 C C . TRP A 1 91 ? 7.467 -13.948 6.552 1.00 78.56 91 TRP A C 1
ATOM 743 O O . TRP A 1 91 ? 7.767 -13.195 7.475 1.00 78.56 91 TRP A O 1
ATOM 753 N N . GLY A 1 92 ? 7.998 -15.173 6.464 1.00 69.62 92 GLY A N 1
ATOM 754 C CA . GLY A 1 92 ? 8.771 -15.810 7.539 1.00 69.62 92 GLY A CA 1
ATOM 755 C C . GLY A 1 92 ? 9.992 -15.017 8.021 1.00 69.62 92 GLY A C 1
ATOM 756 O O . GLY A 1 92 ? 10.297 -15.051 9.213 1.00 69.62 92 GLY A O 1
ATOM 757 N N . GLY A 1 93 ? 10.653 -14.267 7.135 1.00 68.12 93 GLY A N 1
ATOM 758 C CA . GLY A 1 93 ? 11.807 -13.441 7.496 1.00 68.12 93 GLY A CA 1
ATOM 759 C C . GLY A 1 93 ? 11.457 -12.136 8.216 1.00 68.12 93 GLY A C 1
ATOM 760 O O . GLY A 1 93 ? 12.328 -11.563 8.868 1.00 68.12 93 GLY A O 1
ATOM 761 N N . SER A 1 94 ? 10.195 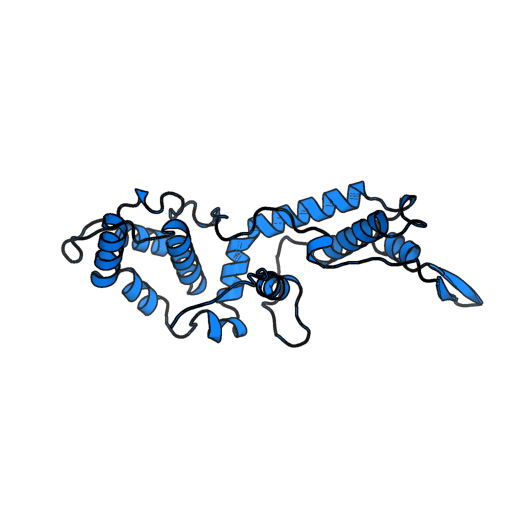-11.690 8.195 1.00 66.94 94 SER A N 1
ATOM 762 C CA . SER A 1 94 ? 9.759 -10.531 8.985 1.00 66.94 94 SER A CA 1
ATOM 763 C C . SER A 1 94 ? 9.443 -10.894 10.438 1.00 66.94 94 SER A C 1
ATOM 765 O O . SER A 1 94 ? 9.402 -10.000 11.279 1.00 66.94 94 SER A O 1
ATOM 767 N N . ARG A 1 95 ? 9.299 -12.188 10.777 1.00 64.50 95 ARG A N 1
ATOM 768 C CA . ARG A 1 95 ? 8.890 -12.670 12.116 1.00 64.50 95 ARG A CA 1
ATOM 769 C C . ARG A 1 95 ? 9.722 -12.111 13.269 1.00 64.50 95 ARG A C 1
ATOM 771 O O . ARG A 1 95 ? 9.170 -11.856 14.338 1.00 64.50 95 ARG A O 1
ATOM 778 N N . SER A 1 96 ? 11.023 -11.913 13.055 1.00 55.62 96 SER A N 1
ATOM 779 C CA . SER A 1 96 ? 11.952 -11.312 14.025 1.00 55.62 96 SER A CA 1
ATOM 780 C C . SER A 1 96 ? 11.666 -9.832 14.301 1.00 55.62 96 SER A C 1
ATOM 782 O O . SER A 1 96 ? 12.013 -9.329 15.364 1.00 55.62 96 SER A O 1
ATOM 784 N N . THR A 1 97 ? 11.019 -9.145 13.360 1.00 53.75 97 THR A N 1
ATOM 785 C CA . THR A 1 97 ? 10.683 -7.717 13.410 1.00 53.75 97 THR A CA 1
ATOM 786 C C . THR A 1 97 ? 9.214 -7.491 13.779 1.00 53.75 97 THR A C 1
ATOM 788 O O . THR A 1 97 ? 8.883 -6.519 14.449 1.00 53.75 97 THR A O 1
ATOM 791 N N . THR A 1 98 ? 8.316 -8.386 13.363 1.00 55.28 98 THR A N 1
ATOM 792 C CA . THR A 1 98 ? 6.852 -8.215 13.450 1.00 55.28 98 THR A CA 1
ATOM 793 C C . THR A 1 98 ? 6.229 -8.955 14.634 1.00 55.28 98 THR A C 1
ATOM 795 O O . THR A 1 98 ? 5.054 -8.757 14.971 1.00 55.28 98 THR A O 1
ATOM 798 N N . GLY A 1 99 ? 7.031 -9.784 15.308 1.00 50.41 99 GLY A N 1
ATOM 799 C CA . GLY A 1 99 ? 6.589 -10.574 16.442 1.00 50.41 99 GLY A CA 1
ATOM 800 C C . GLY A 1 99 ? 5.537 -11.584 16.015 1.00 50.41 99 GLY A C 1
ATOM 801 O O . GLY A 1 99 ? 4.469 -11.624 16.624 1.00 50.41 99 GLY A O 1
ATOM 802 N N . GLY A 1 100 ? 5.847 -12.412 15.008 1.00 53.84 100 GLY A N 1
ATOM 803 C CA . GLY A 1 100 ? 5.083 -13.622 14.652 1.00 53.84 100 GLY A CA 1
ATOM 804 C C . GLY A 1 100 ? 5.077 -14.690 15.762 1.00 53.84 100 GLY A C 1
ATOM 805 O O . GLY A 1 100 ? 5.144 -15.881 15.477 1.00 53.84 100 GLY A O 1
ATOM 806 N N . LEU A 1 101 ? 5.085 -14.243 17.019 1.00 58.09 101 LEU A N 1
ATOM 807 C CA . LEU A 1 101 ? 5.152 -14.990 18.265 1.00 58.09 101 LEU A CA 1
ATOM 808 C C . LEU A 1 101 ? 3.770 -15.175 18.906 1.00 58.09 101 LEU A C 1
ATOM 810 O O . LEU A 1 101 ? 3.679 -15.969 19.833 1.00 58.09 101 LEU A O 1
ATOM 814 N N . CYS A 1 102 ? 2.728 -14.457 18.462 1.00 77.19 102 CYS A N 1
ATOM 815 C CA . CYS A 1 102 ? 1.381 -14.573 19.028 1.00 77.19 102 CYS A CA 1
ATOM 816 C C . CYS A 1 102 ? 0.334 -14.939 17.967 1.00 77.19 102 CYS A C 1
ATOM 818 O O . CYS A 1 102 ? 0.447 -14.579 16.793 1.00 77.19 102 CYS A O 1
ATOM 820 N N . SER A 1 103 ? -0.686 -15.662 18.406 1.00 87.19 103 SER A N 1
ATOM 821 C CA . SER A 1 103 ? -1.900 -15.980 17.662 1.00 87.19 103 SER A CA 1
ATOM 822 C C . SER A 1 103 ? -2.798 -14.750 17.486 1.00 87.19 103 SER A C 1
ATOM 824 O O . SER A 1 103 ? -2.633 -13.727 18.158 1.00 87.19 103 SER A O 1
ATOM 826 N N . LEU A 1 104 ? -3.772 -14.856 16.575 1.00 89.81 104 LEU A N 1
ATOM 827 C CA . LEU A 1 104 ? -4.810 -13.840 16.387 1.00 89.81 104 LEU A CA 1
ATOM 828 C C . LEU A 1 104 ? -5.565 -13.552 17.694 1.00 89.81 104 LEU A C 1
ATOM 830 O O . LEU A 1 104 ? -5.755 -12.388 18.036 1.00 89.81 104 LEU A O 1
ATOM 834 N N . GLU A 1 105 ? -5.945 -14.593 18.436 1.00 92.69 105 GLU A N 1
ATOM 835 C CA . GLU A 1 105 ? -6.701 -14.447 19.686 1.00 92.69 105 GLU A CA 1
ATOM 836 C C . GLU A 1 105 ? -5.879 -13.771 20.788 1.00 92.69 105 GLU A C 1
ATOM 838 O O . GLU A 1 105 ? -6.347 -12.800 21.374 1.00 92.69 105 GLU A O 1
ATOM 843 N N . GLU A 1 106 ? -4.618 -14.173 20.991 1.00 91.25 106 GLU A N 1
ATOM 844 C CA . GLU A 1 106 ? -3.728 -13.495 21.952 1.00 91.25 106 GLU A CA 1
ATOM 845 C C . GLU A 1 106 ? -3.558 -12.008 21.612 1.00 91.25 106 GLU A C 1
ATOM 847 O O . GLU A 1 106 ? -3.512 -11.149 22.495 1.00 91.25 106 GLU A O 1
ATOM 852 N N . TYR A 1 107 ? -3.481 -11.677 20.320 1.00 92.25 107 TYR A N 1
ATOM 853 C CA . TYR A 1 107 ? -3.360 -10.287 19.902 1.00 92.25 107 TYR A CA 1
ATOM 854 C C . TYR A 1 107 ? -4.650 -9.495 20.130 1.00 92.25 107 TYR A C 1
ATOM 856 O O . TYR A 1 107 ? -4.578 -8.364 20.616 1.00 92.25 107 TYR A O 1
ATOM 864 N N . LYS A 1 108 ? -5.812 -10.089 19.817 1.00 94.06 108 LYS A N 1
ATOM 865 C CA . LYS A 1 108 ? -7.140 -9.515 20.085 1.00 94.06 108 LYS A CA 1
ATOM 866 C C . LYS A 1 108 ? -7.281 -9.190 21.566 1.00 94.06 108 LYS A C 1
ATOM 868 O O . LYS A 1 108 ? -7.517 -8.034 21.895 1.00 94.06 108 LYS A O 1
ATOM 873 N N . GLU A 1 109 ? -7.018 -10.161 22.439 1.00 92.62 109 GLU A N 1
ATOM 874 C CA . GLU A 1 109 ? -7.079 -9.988 23.894 1.00 92.62 109 GLU A CA 1
ATOM 875 C C . GLU A 1 109 ? -6.195 -8.836 24.389 1.00 92.62 109 GLU A C 1
ATOM 877 O O . GLU A 1 109 ? -6.630 -8.040 25.222 1.00 92.62 109 GLU A O 1
ATOM 882 N N . CYS A 1 110 ? -4.978 -8.689 23.853 1.00 91.81 110 CYS A N 1
ATOM 883 C CA . CYS A 1 110 ? -4.095 -7.580 24.216 1.00 91.81 110 CYS A CA 1
ATOM 884 C C . CYS A 1 110 ? -4.698 -6.209 23.879 1.00 91.81 110 CYS A C 1
ATOM 886 O O . CYS A 1 110 ? -4.760 -5.336 24.752 1.00 91.81 110 CYS A O 1
ATOM 888 N N . ILE A 1 111 ? -5.123 -6.007 22.629 1.00 92.88 111 ILE A N 1
ATOM 889 C CA . ILE A 1 111 ? -5.570 -4.692 22.136 1.00 92.88 111 ILE A CA 1
ATOM 890 C C . ILE A 1 111 ? -7.007 -4.352 22.547 1.00 92.88 111 ILE A C 1
ATOM 892 O O . ILE A 1 111 ? -7.398 -3.192 22.479 1.00 92.88 111 ILE A O 1
ATOM 896 N N . THR A 1 112 ? -7.792 -5.332 22.998 1.00 94.44 112 THR A N 1
ATOM 897 C CA . THR A 1 112 ? -9.123 -5.107 23.582 1.00 94.44 112 THR A CA 1
ATOM 898 C C . THR A 1 112 ? -9.128 -5.198 25.106 1.00 94.44 112 THR A C 1
ATOM 900 O O . THR A 1 112 ? -10.196 -5.170 25.714 1.00 94.44 112 THR A O 1
ATOM 903 N N . SER A 1 113 ? -7.963 -5.325 25.750 1.00 94.19 113 SER A N 1
ATOM 904 C CA . SER A 1 113 ? -7.903 -5.397 27.210 1.00 94.19 113 SER A CA 1
ATOM 905 C C . SER A 1 113 ? -8.339 -4.068 27.851 1.00 94.19 113 SER A C 1
ATOM 907 O O . SER A 1 113 ? -7.934 -2.997 27.379 1.00 94.19 113 SER A O 1
ATOM 909 N N . PRO A 1 114 ? -9.076 -4.097 28.981 1.00 93.81 114 PRO A N 1
ATOM 910 C CA . PRO A 1 114 ? -9.467 -2.877 29.692 1.00 93.81 114 PRO A CA 1
ATOM 911 C C . PRO A 1 114 ? -8.272 -1.993 30.077 1.00 93.81 114 PRO A C 1
ATOM 913 O O . PRO A 1 114 ? -8.372 -0.769 30.071 1.00 93.81 114 PRO A O 1
ATOM 916 N N . TYR A 1 115 ? -7.114 -2.597 30.369 1.00 92.62 115 TYR A N 1
ATOM 917 C CA . TYR A 1 115 ? -5.883 -1.873 30.693 1.00 92.62 115 TYR A CA 1
ATOM 918 C C . TYR A 1 115 ? -5.314 -1.107 29.501 1.00 92.62 115 TYR A C 1
ATOM 920 O O . TYR A 1 115 ? -4.902 0.043 29.658 1.00 92.62 115 TYR A O 1
ATOM 928 N N . TRP A 1 116 ? -5.285 -1.724 28.316 1.00 94.44 116 TRP A N 1
ATOM 929 C CA . TRP A 1 116 ? -4.808 -1.052 27.111 1.00 94.44 116 TRP A CA 1
ATOM 930 C C . TRP A 1 116 ? -5.747 0.094 26.727 1.00 94.44 116 TRP A C 1
ATOM 932 O O . TRP A 1 116 ? -5.280 1.215 26.520 1.00 94.44 116 TRP A O 1
ATOM 942 N N . ILE A 1 117 ? -7.062 -0.154 26.738 1.00 95.38 117 ILE A N 1
ATOM 943 C CA . ILE A 1 117 ? -8.085 0.857 26.432 1.00 95.38 117 ILE A CA 1
ATOM 944 C C . ILE A 1 117 ? -7.981 2.036 27.407 1.00 95.38 117 ILE A C 1
ATOM 946 O O . ILE A 1 117 ? -7.894 3.183 26.972 1.00 95.38 117 ILE A O 1
ATOM 950 N N . ALA A 1 118 ? -7.908 1.773 28.716 1.00 93.75 118 ALA A N 1
ATOM 951 C CA . ALA A 1 118 ? -7.749 2.819 29.724 1.00 93.75 118 ALA A CA 1
ATOM 952 C C . ALA A 1 118 ? -6.432 3.596 29.559 1.00 93.75 118 ALA A C 1
ATOM 954 O O . ALA A 1 118 ? -6.420 4.821 29.672 1.00 93.75 118 ALA A O 1
ATOM 955 N N . GLY A 1 119 ? -5.330 2.906 29.249 1.00 94.75 119 GLY A N 1
ATOM 956 C CA . GLY A 1 119 ? -4.037 3.539 28.988 1.00 94.75 119 GLY A CA 1
ATOM 957 C C . GLY A 1 119 ? -4.072 4.470 27.774 1.00 94.75 119 GLY A C 1
ATOM 958 O O . GLY A 1 119 ? -3.539 5.578 27.831 1.00 94.75 119 GLY A O 1
ATOM 959 N N . LYS A 1 120 ? -4.741 4.063 26.691 1.00 95.50 120 LYS A N 1
ATOM 960 C CA . LYS A 1 120 ? -4.907 4.896 25.493 1.00 95.50 120 LYS A CA 1
ATOM 961 C C . LYS A 1 120 ? -5.882 6.042 25.691 1.00 95.50 120 LYS A C 1
ATOM 963 O O . LYS A 1 120 ? -5.569 7.149 25.267 1.00 95.50 120 LYS A O 1
ATOM 968 N N . ALA A 1 121 ? -6.990 5.825 26.392 1.00 95.31 121 ALA A N 1
ATOM 969 C CA . ALA A 1 121 ? -7.905 6.896 26.775 1.00 95.31 121 ALA A CA 1
ATOM 970 C C . ALA A 1 121 ? -7.197 7.957 27.642 1.00 95.31 121 ALA A C 1
ATOM 972 O O . ALA A 1 121 ? -7.364 9.156 27.420 1.00 95.31 121 ALA A O 1
ATOM 973 N N . ALA A 1 122 ? -6.332 7.536 28.574 1.00 95.25 122 ALA A N 1
ATOM 974 C CA . ALA A 1 122 ? -5.516 8.451 29.370 1.00 95.25 122 ALA A CA 1
ATOM 975 C C . ALA A 1 122 ? -4.499 9.224 28.512 1.00 95.25 122 ALA A C 1
ATOM 977 O O . ALA A 1 122 ? -4.424 10.445 28.629 1.00 95.25 122 ALA A O 1
ATOM 978 N N . ALA A 1 123 ? -3.774 8.542 27.616 1.00 95.62 123 ALA A N 1
ATOM 979 C CA . ALA A 1 123 ? -2.825 9.178 26.696 1.00 95.62 123 ALA A CA 1
ATOM 980 C C . ALA A 1 123 ? -3.509 10.143 25.709 1.00 95.62 123 ALA A C 1
ATOM 982 O O . ALA A 1 123 ? -2.936 11.164 25.327 1.00 95.62 123 ALA A O 1
ATOM 983 N N . GLN A 1 124 ? -4.743 9.835 25.300 1.00 95.88 124 GLN A N 1
ATOM 984 C CA . GLN A 1 124 ? -5.585 10.730 24.511 1.00 95.88 124 GLN A CA 1
ATOM 985 C C . GLN A 1 124 ? -5.939 11.986 25.313 1.00 95.88 124 GLN A C 1
ATOM 987 O O . GLN A 1 124 ? -5.768 13.096 24.816 1.00 95.88 124 GLN A O 1
ATOM 992 N N . ALA A 1 125 ? -6.399 11.822 26.556 1.00 94.88 125 ALA A N 1
ATOM 993 C CA . ALA A 1 125 ? -6.785 12.934 27.420 1.00 94.88 125 ALA A CA 1
ATOM 994 C C . ALA A 1 125 ? -5.596 13.830 27.811 1.00 94.88 125 ALA A C 1
ATOM 996 O O . ALA A 1 125 ? -5.764 15.041 27.951 1.00 94.88 125 ALA A O 1
ATOM 997 N N . SER A 1 126 ? -4.398 13.257 27.971 1.00 95.50 126 SER A N 1
ATOM 998 C CA . SER A 1 126 ? -3.168 13.999 28.277 1.00 95.50 126 SER A CA 1
ATOM 999 C C . SER A 1 126 ? -2.495 14.616 27.044 1.00 95.50 126 SER A C 1
ATOM 1001 O O . SER A 1 126 ? -1.614 15.461 27.196 1.00 95.50 126 SER A O 1
ATOM 1003 N N . GLY A 1 127 ? -2.894 14.220 25.829 1.00 93.75 127 GLY A N 1
ATOM 1004 C CA . GLY A 1 127 ? -2.238 14.630 24.583 1.00 93.75 127 GLY A CA 1
ATOM 1005 C C . GLY A 1 127 ? -0.880 13.957 24.340 1.00 93.75 127 GLY A C 1
ATOM 1006 O O . GLY A 1 127 ? -0.122 14.395 23.477 1.00 93.75 127 GLY A O 1
ATOM 1007 N N . GLU A 1 128 ? -0.554 12.897 25.082 1.00 94.00 128 GLU A N 1
ATOM 1008 C CA . GLU A 1 128 ? 0.703 12.144 24.947 1.00 94.00 128 GLU A CA 1
ATOM 1009 C C . GLU A 1 128 ? 0.654 11.109 23.813 1.00 94.00 128 GLU A C 1
ATOM 1011 O O . GLU A 1 128 ? 1.680 10.545 23.423 1.00 94.00 128 GLU A O 1
ATOM 1016 N N . TRP A 1 129 ? -0.528 10.866 23.242 1.00 93.62 129 TRP A N 1
ATOM 1017 C CA . TRP A 1 129 ? -0.678 9.983 22.095 1.00 93.62 129 TRP A CA 1
ATOM 1018 C C . TRP A 1 129 ? -0.280 10.685 20.789 1.00 93.62 129 TRP A C 1
ATOM 1020 O O . TRP A 1 129 ? -1.082 11.343 20.133 1.00 93.62 129 TRP A O 1
ATOM 1030 N N . SER A 1 130 ? 0.992 10.542 20.415 1.00 89.62 130 SER A N 1
ATOM 1031 C CA . SER A 1 130 ? 1.635 11.331 19.354 1.00 89.62 130 SER A CA 1
ATOM 1032 C C . SER A 1 130 ? 1.085 11.118 17.940 1.00 89.62 130 SER A C 1
ATOM 1034 O O . SER A 1 130 ? 1.082 12.056 17.145 1.00 89.62 130 SER A O 1
ATOM 1036 N N . ASN A 1 131 ? 0.656 9.902 17.595 1.00 91.25 131 ASN A N 1
ATOM 1037 C CA . ASN A 1 131 ? 0.073 9.605 16.286 1.00 91.25 131 ASN A CA 1
ATOM 1038 C C . ASN A 1 131 ? -0.952 8.460 16.376 1.00 91.25 131 ASN A C 1
ATOM 1040 O O . ASN A 1 131 ? -0.634 7.314 16.038 1.00 91.25 131 ASN A O 1
ATOM 1044 N N . PRO A 1 132 ? -2.181 8.755 16.836 1.00 94.50 132 PRO A N 1
ATOM 1045 C CA . PRO A 1 132 ? -3.203 7.734 17.032 1.00 94.50 132 PRO A CA 1
ATOM 1046 C C . PRO A 1 132 ? -3.607 7.037 15.730 1.00 94.50 132 PRO A C 1
ATOM 1048 O O . PRO A 1 132 ? -3.734 5.815 15.709 1.00 94.50 132 PRO A O 1
ATOM 1051 N N . SER A 1 133 ? -3.736 7.782 14.623 1.00 94.56 133 SER A N 1
ATOM 1052 C CA . SER A 1 133 ? -4.048 7.204 13.309 1.00 94.56 133 SER A CA 1
ATOM 1053 C C . SER A 1 133 ? -2.986 6.198 12.855 1.00 94.56 133 SER A C 1
ATOM 1055 O O . SER A 1 133 ? -3.326 5.102 12.419 1.00 94.56 133 SER A O 1
ATOM 1057 N N . LEU A 1 134 ? -1.694 6.514 12.982 1.00 91.50 134 LEU A N 1
ATOM 1058 C CA . LEU A 1 134 ? -0.643 5.571 12.585 1.00 91.50 134 LEU A CA 1
ATOM 1059 C C . LEU A 1 134 ? -0.646 4.309 13.454 1.00 91.50 134 LEU A C 1
ATOM 1061 O O . LEU A 1 134 ? -0.490 3.210 12.927 1.00 91.50 134 LEU A O 1
ATOM 1065 N N . GLU A 1 135 ? -0.836 4.452 14.765 1.00 93.19 135 GLU A N 1
ATOM 1066 C CA . GLU A 1 135 ? -0.873 3.303 15.671 1.00 93.19 135 GLU A CA 1
ATOM 1067 C C . GLU A 1 135 ? -2.084 2.400 15.396 1.00 93.19 135 GLU A C 1
ATOM 1069 O O . GLU A 1 135 ? -1.936 1.186 15.247 1.00 93.19 135 GLU A O 1
ATOM 1074 N N . MET A 1 136 ? -3.278 2.976 15.232 1.00 95.31 136 MET A N 1
ATOM 1075 C CA . MET A 1 136 ? -4.480 2.203 14.908 1.00 95.31 136 MET A CA 1
ATOM 1076 C C . MET A 1 136 ? -4.376 1.520 13.540 1.00 95.31 136 MET A C 1
ATOM 1078 O O . MET A 1 136 ? -4.773 0.363 13.393 1.00 95.31 136 MET A O 1
ATOM 1082 N N . PHE A 1 137 ? -3.770 2.185 12.554 1.00 94.88 137 PHE A N 1
ATOM 1083 C CA . PHE A 1 137 ? -3.450 1.573 11.266 1.00 94.88 137 PHE A CA 1
ATOM 1084 C C . PHE A 1 137 ? -2.532 0.351 11.419 1.00 94.88 137 PHE A C 1
ATOM 1086 O O . PHE A 1 137 ? -2.789 -0.694 10.821 1.00 94.88 137 PHE A O 1
ATOM 1093 N N . GLN A 1 138 ? -1.490 0.446 12.251 1.00 90.81 138 GLN A N 1
ATOM 1094 C CA . GLN A 1 138 ? -0.582 -0.672 12.528 1.00 90.81 138 GLN A CA 1
ATOM 1095 C C . GLN A 1 138 ? -1.292 -1.844 13.220 1.00 90.81 138 GLN A C 1
ATOM 1097 O O . GLN A 1 138 ? -1.017 -3.000 12.887 1.00 90.81 138 GLN A O 1
ATOM 1102 N N . HIS A 1 139 ? -2.235 -1.575 14.127 1.00 93.00 139 HIS A N 1
ATOM 1103 C CA . HIS A 1 139 ? -3.062 -2.619 14.735 1.00 93.00 139 HIS A CA 1
ATOM 1104 C C . HIS A 1 139 ? -3.917 -3.351 13.695 1.00 93.00 139 HIS A C 1
ATOM 1106 O O . HIS A 1 139 ? -3.945 -4.582 13.687 1.00 93.00 139 HIS A O 1
ATOM 1112 N N . PHE A 1 140 ? -4.561 -2.626 12.777 1.00 95.12 140 PHE A N 1
ATOM 1113 C CA . PHE A 1 140 ? -5.404 -3.228 11.736 1.00 95.12 140 PHE A CA 1
ATOM 1114 C C . PHE A 1 140 ? -4.586 -4.009 10.702 1.00 95.12 140 PHE A C 1
ATOM 1116 O O . PHE A 1 140 ? -4.991 -5.101 10.293 1.00 95.12 140 PHE A O 1
ATOM 1123 N N . LEU A 1 141 ? -3.395 -3.510 10.351 1.00 91.12 141 LEU A N 1
ATOM 1124 C CA . LEU A 1 141 ? -2.416 -4.251 9.555 1.00 91.12 141 LEU A CA 1
ATOM 1125 C C . LEU A 1 141 ? -2.038 -5.574 10.225 1.00 91.12 141 LEU A C 1
ATOM 1127 O O . LEU A 1 141 ? -2.086 -6.621 9.582 1.00 91.12 141 LEU A O 1
ATOM 1131 N N . LYS A 1 142 ? -1.678 -5.541 11.514 1.00 88.50 142 LYS A N 1
ATOM 1132 C CA . LYS A 1 142 ? -1.267 -6.744 12.247 1.00 88.50 142 LYS A CA 1
ATOM 1133 C C . LYS A 1 142 ? -2.415 -7.741 12.401 1.00 88.50 142 LYS A C 1
ATOM 1135 O O . LYS A 1 142 ? -2.197 -8.927 12.187 1.00 88.50 142 LYS A O 1
ATOM 1140 N N . LEU A 1 143 ? -3.628 -7.278 12.699 1.00 91.88 143 LEU A N 1
ATOM 1141 C CA . LEU A 1 143 ? -4.826 -8.123 12.727 1.00 91.88 143 LEU A CA 1
ATOM 1142 C C . LEU A 1 143 ? -5.054 -8.817 11.383 1.00 91.88 143 LEU A C 1
ATOM 1144 O O . LEU A 1 143 ? -5.201 -10.036 11.343 1.00 91.88 143 LEU A O 1
ATOM 1148 N N . SER A 1 144 ? -5.006 -8.060 10.285 1.00 92.25 144 SER A N 1
ATOM 1149 C CA . SER A 1 144 ? -5.172 -8.610 8.935 1.00 92.25 144 SER A CA 1
ATOM 1150 C C . SER A 1 144 ? -4.079 -9.627 8.598 1.00 92.25 144 SER A C 1
ATOM 1152 O O . SER A 1 144 ? -4.364 -10.690 8.054 1.00 92.25 144 SER A O 1
ATOM 1154 N N . ALA A 1 145 ? -2.828 -9.352 8.982 1.00 87.56 145 ALA A N 1
ATOM 1155 C CA . ALA A 1 145 ? -1.713 -10.281 8.807 1.00 87.56 145 ALA A CA 1
ATOM 1156 C C . ALA A 1 145 ? -1.884 -11.576 9.614 1.00 87.56 145 ALA A C 1
ATOM 1158 O O . ALA A 1 145 ? -1.526 -12.646 9.125 1.00 87.56 145 ALA A O 1
ATOM 1159 N N . LEU A 1 146 ? -2.479 -11.499 10.806 1.00 87.44 146 LEU A N 1
ATOM 1160 C CA . LEU A 1 146 ? -2.829 -12.656 11.636 1.00 87.44 146 LEU A CA 1
ATOM 1161 C C . LEU A 1 146 ? -4.094 -13.395 11.155 1.00 87.44 146 LEU A C 1
ATOM 1163 O O . LEU A 1 146 ? -4.432 -14.432 11.721 1.00 87.44 146 LEU A O 1
ATOM 1167 N N . GLY A 1 147 ? -4.763 -12.901 10.107 1.00 90.56 1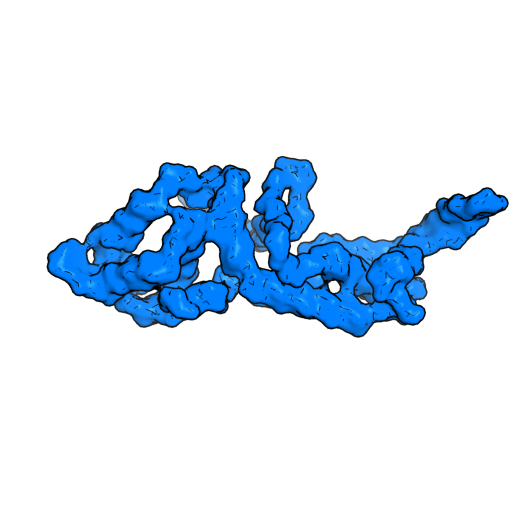47 GLY A N 1
ATOM 1168 C CA . GLY A 1 147 ? -5.926 -13.541 9.490 1.00 90.56 147 GLY A CA 1
ATOM 1169 C C . GLY A 1 147 ? -7.282 -13.035 9.981 1.00 90.56 147 GLY A C 1
ATOM 1170 O O . GLY A 1 147 ? -8.285 -13.693 9.716 1.00 90.56 147 GLY A O 1
ATOM 1171 N N . ALA A 1 148 ? -7.335 -11.892 10.674 1.00 93.62 148 ALA A N 1
ATOM 1172 C CA . ALA A 1 148 ? -8.601 -11.281 11.068 1.00 93.62 148 ALA A CA 1
ATOM 1173 C C . ALA A 1 148 ? -9.443 -10.909 9.839 1.00 93.62 148 ALA A C 1
ATOM 1175 O O . ALA A 1 148 ? -8.950 -10.296 8.888 1.00 93.62 148 ALA A O 1
ATOM 1176 N N . SER A 1 149 ? -10.730 -11.231 9.891 1.00 95.44 149 SER A N 1
ATOM 1177 C CA . SER A 1 149 ? -11.724 -10.770 8.919 1.00 95.44 149 SER A CA 1
ATOM 1178 C C . SER A 1 149 ? -12.097 -9.296 9.130 1.00 95.44 149 SER A C 1
ATOM 1180 O O . SER A 1 149 ? -11.949 -8.751 10.226 1.00 95.44 149 SER A O 1
ATOM 1182 N N . ASP A 1 150 ? -12.677 -8.652 8.111 1.00 95.56 150 ASP A N 1
ATOM 1183 C CA . ASP A 1 150 ? -13.176 -7.272 8.234 1.00 95.56 150 ASP A CA 1
ATOM 1184 C C . ASP A 1 150 ? -14.235 -7.138 9.349 1.00 95.56 150 ASP A C 1
ATOM 1186 O O . ASP A 1 150 ? -14.299 -6.121 10.041 1.00 95.56 150 ASP A O 1
ATOM 1190 N N . THR A 1 151 ? -15.037 -8.185 9.583 1.00 97.00 151 THR A N 1
ATOM 1191 C CA . THR A 1 151 ? -16.007 -8.231 10.688 1.00 97.00 151 THR A CA 1
ATOM 1192 C C . THR A 1 151 ? -15.324 -8.251 12.056 1.00 97.00 151 THR A C 1
ATOM 1194 O O . THR A 1 151 ? -15.792 -7.589 12.981 1.00 97.00 151 THR A O 1
ATOM 1197 N N . GLU A 1 152 ? -14.204 -8.958 12.202 1.00 96.94 152 GLU A N 1
ATOM 1198 C CA . GLU A 1 152 ? -13.429 -8.945 13.447 1.00 96.94 152 GLU A CA 1
ATOM 1199 C C . GLU A 1 152 ? -12.754 -7.595 13.678 1.00 96.94 152 GLU A C 1
ATOM 1201 O O . GLU A 1 152 ? -12.793 -7.086 14.796 1.00 96.94 152 GLU A O 1
ATOM 1206 N N . ILE A 1 153 ? -12.209 -6.973 12.629 1.00 97.50 153 ILE A N 1
ATOM 1207 C CA . ILE A 1 153 ? -11.655 -5.613 12.704 1.00 97.50 153 ILE A CA 1
ATOM 1208 C C . ILE A 1 153 ? -12.737 -4.616 13.139 1.00 97.50 153 ILE A C 1
ATOM 1210 O O . ILE A 1 153 ? -12.501 -3.799 14.030 1.00 97.50 153 ILE A O 1
ATOM 1214 N N . GLN A 1 154 ? -13.944 -4.715 12.574 1.00 97.69 154 GLN A N 1
ATOM 1215 C CA . GLN A 1 154 ? -15.092 -3.910 12.992 1.00 97.69 154 GLN A CA 1
ATOM 1216 C C . GLN A 1 154 ? -15.462 -4.159 14.459 1.00 97.69 154 GLN A C 1
ATOM 1218 O O . GLN A 1 154 ? -15.708 -3.203 15.192 1.00 97.69 154 GLN A O 1
ATOM 1223 N N . SER A 1 155 ? -15.481 -5.419 14.904 1.00 96.94 155 SER A N 1
ATOM 1224 C CA . SER A 1 155 ? -15.777 -5.761 16.298 1.00 96.94 155 SER A CA 1
ATOM 1225 C C . SER A 1 155 ? -14.752 -5.152 17.253 1.00 96.94 155 SER A C 1
ATOM 1227 O O . SER A 1 155 ? -15.136 -4.534 18.239 1.00 96.94 155 SER A O 1
ATOM 1229 N N . ILE A 1 156 ? -13.460 -5.274 16.943 1.00 96.62 156 ILE A N 1
ATOM 1230 C CA . ILE A 1 156 ? -12.367 -4.711 17.746 1.00 96.62 156 ILE A CA 1
ATOM 1231 C C . ILE A 1 156 ? -12.480 -3.190 17.800 1.00 96.62 156 ILE A C 1
ATOM 1233 O O . ILE A 1 156 ? -12.381 -2.609 18.879 1.00 96.62 156 ILE A O 1
ATOM 1237 N N . TYR A 1 157 ? -12.743 -2.547 16.659 1.00 97.38 157 TYR A N 1
ATOM 1238 C CA . TYR A 1 157 ? -12.984 -1.107 16.599 1.00 97.38 157 TYR A CA 1
ATOM 1239 C C . TYR A 1 157 ? -14.114 -0.695 17.546 1.00 97.38 157 TYR A C 1
ATOM 1241 O O . TYR A 1 157 ? -13.954 0.235 18.334 1.00 97.38 157 TYR A O 1
ATOM 1249 N N . THR A 1 158 ? -15.245 -1.403 17.509 1.00 96.38 158 THR A N 1
ATOM 1250 C CA . THR A 1 158 ? -16.380 -1.136 18.398 1.00 96.38 158 THR A CA 1
ATOM 1251 C C . THR A 1 158 ? -16.005 -1.341 19.865 1.00 96.38 158 THR A C 1
ATOM 1253 O O . THR A 1 158 ? -16.317 -0.476 20.678 1.00 96.38 158 THR A O 1
ATOM 1256 N N . THR A 1 159 ? -15.285 -2.414 20.204 1.00 95.69 159 THR A N 1
ATOM 1257 C CA . THR A 1 159 ? -14.840 -2.689 21.580 1.00 95.69 159 THR A CA 1
ATOM 1258 C C . THR A 1 159 ? -13.952 -1.582 22.142 1.00 95.69 159 THR A C 1
ATOM 1260 O O . THR A 1 159 ? -14.128 -1.193 23.291 1.00 95.69 159 THR A O 1
ATOM 1263 N N . VAL A 1 160 ? -13.016 -1.040 21.357 1.00 96.00 160 VAL A N 1
ATOM 1264 C CA . VAL A 1 160 ? -12.105 0.004 21.862 1.00 96.00 160 VAL A CA 1
ATOM 1265 C C . VAL A 1 160 ? -12.742 1.397 21.888 1.00 96.00 160 VAL A C 1
ATOM 1267 O O . VAL A 1 160 ? -12.294 2.254 22.646 1.00 96.00 160 VAL A O 1
ATOM 1270 N N . THR A 1 161 ? -13.786 1.636 21.085 1.00 96.38 161 THR A N 1
ATOM 1271 C CA . THR A 1 161 ? -14.448 2.952 20.961 1.00 96.38 161 THR A CA 1
ATOM 1272 C C . THR A 1 161 ? -15.750 3.082 21.743 1.00 96.38 161 THR A C 1
ATOM 1274 O O . THR A 1 161 ? -16.238 4.195 21.928 1.00 96.38 161 THR A O 1
ATOM 1277 N N . THR A 1 162 ? -16.314 1.974 22.224 1.00 94.50 162 THR A N 1
ATOM 1278 C CA . THR A 1 162 ? -17.601 1.958 22.928 1.00 94.50 162 THR A CA 1
ATOM 1279 C C . THR A 1 162 ? -17.408 1.473 24.364 1.00 94.50 162 THR A C 1
ATOM 1281 O O . THR A 1 162 ? -16.873 0.382 24.560 1.00 94.50 162 THR A O 1
ATOM 1284 N N . PRO A 1 163 ? -17.864 2.231 25.377 1.00 89.50 163 PRO A N 1
ATOM 1285 C CA . PRO A 1 163 ? -17.863 1.761 26.756 1.00 89.50 163 PRO A CA 1
ATOM 1286 C C . PRO A 1 163 ? -18.705 0.491 26.920 1.00 89.50 163 PRO A C 1
ATOM 1288 O O . PRO A 1 163 ? -19.756 0.340 26.295 1.00 89.50 163 PRO A O 1
ATOM 1291 N N . SER A 1 164 ? -18.278 -0.389 27.816 1.00 86.44 164 SER A N 1
ATOM 1292 C CA . SER A 1 164 ? -19.034 -1.566 28.257 1.00 86.44 164 SER A CA 1
ATOM 1293 C C . SER A 1 164 ? -18.942 -1.714 29.775 1.00 86.44 164 SER A C 1
ATOM 1295 O O . SER A 1 164 ? -18.136 -1.037 30.414 1.00 86.44 164 SER A O 1
ATOM 1297 N N . ASP A 1 165 ? -19.742 -2.609 30.357 1.00 82.94 165 ASP A N 1
ATOM 1298 C CA . ASP A 1 165 ? -19.704 -2.873 31.802 1.00 82.94 165 ASP A CA 1
ATOM 1299 C C . ASP A 1 165 ? -18.314 -3.362 32.262 1.00 82.94 165 ASP A C 1
ATOM 1301 O O . ASP A 1 165 ? -17.844 -2.972 33.332 1.00 82.94 165 ASP A O 1
ATOM 1305 N N . ASP A 1 166 ? -17.619 -4.137 31.420 1.00 76.25 166 ASP A N 1
ATOM 1306 C CA . ASP A 1 166 ? -16.280 -4.679 31.697 1.00 76.25 166 ASP A CA 1
ATOM 1307 C C . ASP A 1 166 ? -15.137 -3.699 31.357 1.00 76.25 166 ASP A C 1
ATOM 1309 O O . ASP A 1 166 ? -14.018 -3.828 31.859 1.00 76.25 166 ASP A O 1
ATOM 1313 N N . SER A 1 167 ? -15.407 -2.695 30.515 1.00 79.06 167 SER A N 1
ATOM 1314 C CA . SER A 1 167 ? -14.469 -1.627 30.154 1.00 79.06 167 SER A CA 1
ATOM 1315 C C . SER A 1 167 ? -15.215 -0.293 30.054 1.00 79.06 167 SER A C 1
ATOM 1317 O O . SER A 1 167 ? -15.623 0.107 28.960 1.00 79.06 167 SER A O 1
ATOM 1319 N N . PRO A 1 168 ? -15.401 0.426 31.180 1.00 84.69 168 PRO A N 1
ATOM 1320 C CA . PRO A 1 168 ? -16.136 1.692 31.196 1.00 84.69 168 PRO A CA 1
ATOM 1321 C C . PRO A 1 168 ? -15.356 2.836 30.534 1.00 84.69 168 PRO A C 1
ATOM 1323 O O . PRO A 1 168 ? -15.923 3.884 30.237 1.00 84.69 168 PRO A O 1
ATOM 1326 N N . GLN A 1 169 ? -14.049 2.653 30.332 1.00 91.06 169 GLN A N 1
ATOM 1327 C CA . GLN A 1 169 ? -13.228 3.546 29.525 1.00 91.06 169 GLN A CA 1
ATOM 1328 C C . GLN A 1 169 ? -13.337 3.144 28.055 1.00 91.06 169 GLN A C 1
ATOM 1330 O O . GLN A 1 169 ? -13.384 1.958 27.729 1.00 91.06 169 GLN A O 1
ATOM 1335 N N . SER A 1 170 ? -13.320 4.140 27.182 1.00 94.25 170 SER A N 1
ATOM 1336 C CA . SER A 1 170 ? -13.265 3.972 25.736 1.00 94.25 170 SER A CA 1
ATOM 1337 C C . SER A 1 170 ? -12.360 5.037 25.140 1.00 94.25 170 SER A C 1
ATOM 1339 O O . SER A 1 170 ? -12.154 6.102 25.723 1.00 94.25 170 SER A O 1
ATOM 1341 N N . ILE A 1 171 ? -11.841 4.754 23.958 1.00 96.12 171 ILE A N 1
ATOM 1342 C CA . ILE A 1 171 ? -11.056 5.703 23.188 1.00 96.12 171 ILE A CA 1
ATOM 1343 C C . ILE A 1 171 ? -12.013 6.493 22.296 1.00 96.12 171 ILE A C 1
ATOM 1345 O O . ILE A 1 171 ? -12.791 5.893 21.554 1.00 96.12 171 ILE A O 1
ATOM 1349 N N . ASP A 1 172 ? -11.976 7.825 22.345 1.00 95.19 172 ASP A N 1
ATOM 1350 C CA . ASP A 1 172 ? -12.814 8.621 21.445 1.00 95.19 172 ASP A CA 1
ATOM 1351 C C . ASP A 1 172 ? -12.244 8.525 20.013 1.00 95.19 172 ASP A C 1
ATOM 1353 O O . ASP A 1 172 ? -11.093 8.926 19.788 1.00 95.19 172 ASP A O 1
ATOM 1357 N N . PRO A 1 173 ? -13.024 8.004 19.040 1.00 94.31 173 PRO A N 1
ATOM 1358 C CA . PRO A 1 173 ? -12.571 7.784 17.668 1.00 94.31 173 PRO A CA 1
ATOM 1359 C C . PRO A 1 173 ? -12.138 9.065 16.945 1.00 94.31 173 PRO A C 1
ATOM 1361 O O . PRO A 1 173 ? -11.478 8.977 15.908 1.00 94.31 173 PRO A O 1
ATOM 1364 N N . SER A 1 174 ? -12.457 10.252 17.474 1.00 94.19 174 SER A N 1
ATOM 1365 C CA . SER A 1 174 ? -11.953 11.525 16.953 1.00 94.19 174 SER A CA 1
ATOM 1366 C C . SER A 1 174 ? -10.418 11.607 16.936 1.00 94.19 174 SER A C 1
ATOM 1368 O O . SER A 1 174 ? -9.867 12.283 16.068 1.00 94.19 174 SER A O 1
ATOM 1370 N N . ALA A 1 175 ? -9.721 10.875 17.818 1.00 92.44 175 ALA A N 1
ATOM 1371 C CA . ALA A 1 175 ? -8.256 10.838 17.860 1.00 92.44 175 ALA A CA 1
ATOM 1372 C C . ALA A 1 175 ? -7.616 10.160 16.637 1.00 92.44 175 ALA A C 1
ATOM 1374 O O . ALA A 1 175 ? -6.497 10.505 16.268 1.00 92.44 175 ALA A O 1
ATOM 1375 N N . PHE A 1 176 ? -8.308 9.210 16.007 1.00 94.88 176 PHE A N 1
ATOM 1376 C CA . PHE A 1 176 ? -7.826 8.429 14.860 1.00 94.88 176 PHE A CA 1
ATOM 1377 C C . PHE A 1 176 ? -8.896 8.367 13.772 1.00 94.88 176 PHE A C 1
ATOM 1379 O O . PHE A 1 176 ? -9.157 7.324 13.174 1.00 94.88 176 PHE A O 1
ATOM 1386 N N . ASN A 1 177 ? -9.531 9.507 13.510 1.00 92.19 177 ASN A N 1
ATOM 1387 C CA . ASN A 1 177 ? -10.644 9.613 12.575 1.00 92.19 177 ASN A CA 1
ATOM 1388 C C . ASN A 1 177 ? -10.292 9.165 11.148 1.00 92.19 177 ASN A C 1
ATOM 1390 O O . ASN A 1 177 ? -11.212 8.862 10.399 1.00 92.19 177 ASN A O 1
ATOM 1394 N N . ASP A 1 178 ? -9.015 9.086 10.765 1.00 92.06 178 ASP A N 1
ATOM 1395 C CA . ASP A 1 178 ? -8.554 8.549 9.478 1.00 92.06 178 ASP A CA 1
ATOM 1396 C C . ASP A 1 178 ? -8.647 7.019 9.392 1.00 92.06 178 ASP A C 1
ATOM 1398 O O . ASP A 1 178 ? -8.663 6.460 8.294 1.00 92.06 178 ASP A O 1
ATOM 1402 N N . ILE A 1 179 ? -8.730 6.336 10.534 1.00 96.38 179 ILE A N 1
ATOM 1403 C CA . ILE A 1 179 ? -8.735 4.879 10.634 1.00 96.38 179 ILE A CA 1
ATOM 1404 C C . ILE A 1 179 ? -10.103 4.412 11.106 1.00 96.38 179 ILE A C 1
ATOM 1406 O O . ILE A 1 179 ? -10.413 4.386 12.294 1.00 96.38 179 ILE A O 1
ATOM 1410 N N . THR A 1 180 ? -10.922 4.003 10.145 1.00 95.50 180 THR A N 1
ATOM 1411 C CA . THR A 1 180 ? -12.181 3.297 10.393 1.00 95.50 180 THR A CA 1
ATOM 1412 C C . THR A 1 180 ? -12.185 1.975 9.624 1.00 95.50 180 THR A C 1
ATOM 1414 O O . THR A 1 180 ? -11.436 1.845 8.645 1.00 95.50 180 THR A O 1
ATOM 1417 N N . PRO A 1 181 ? -12.983 0.977 10.048 1.00 96.06 181 PRO A N 1
ATOM 1418 C CA . PRO A 1 181 ? -12.981 -0.358 9.439 1.00 96.06 181 PRO A CA 1
ATOM 1419 C C . PRO A 1 181 ? -13.211 -0.369 7.920 1.00 96.06 181 PRO A C 1
ATOM 1421 O O . PRO A 1 181 ? -12.678 -1.228 7.226 1.00 96.06 181 PRO A O 1
ATOM 1424 N N . ASP A 1 182 ? -13.916 0.624 7.386 1.00 94.19 182 ASP A N 1
ATOM 1425 C CA . ASP A 1 182 ? -14.220 0.791 5.964 1.00 94.19 182 ASP A CA 1
ATOM 1426 C C . ASP A 1 182 ? -13.127 1.506 5.148 1.00 94.19 182 ASP A C 1
ATOM 1428 O O . ASP A 1 182 ? -13.086 1.356 3.927 1.00 94.19 182 ASP A O 1
ATOM 1432 N N . LYS A 1 183 ? -12.222 2.270 5.779 1.00 92.56 183 LYS A N 1
ATOM 1433 C CA . LYS A 1 183 ? -1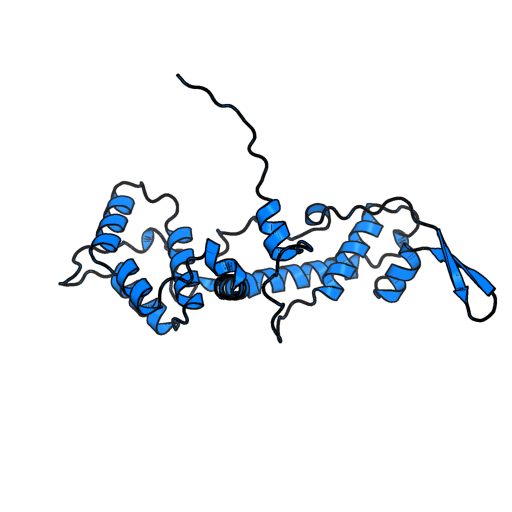1.278 3.141 5.044 1.00 92.56 183 LYS A CA 1
ATOM 1434 C C . LYS A 1 183 ? -9.809 2.988 5.403 1.00 92.56 183 LYS A C 1
ATOM 1436 O O . LYS A 1 183 ? -8.964 3.534 4.697 1.00 92.56 183 LYS A O 1
ATOM 1441 N N . TRP A 1 184 ? -9.476 2.249 6.459 1.00 94.12 184 TRP A N 1
ATOM 1442 C CA . TRP A 1 184 ? -8.096 2.121 6.940 1.00 94.12 184 TRP A CA 1
ATOM 1443 C C . TRP A 1 184 ? -7.114 1.635 5.860 1.00 94.12 184 TRP A C 1
ATOM 1445 O O . TRP A 1 184 ? -5.962 2.064 5.844 1.00 94.12 184 TRP A O 1
ATOM 1455 N N . ARG A 1 185 ? -7.570 0.815 4.899 1.00 92.31 185 ARG A N 1
ATOM 1456 C CA . ARG A 1 185 ? -6.763 0.359 3.749 1.00 92.31 185 ARG A CA 1
ATOM 1457 C C . ARG A 1 185 ? -6.341 1.492 2.808 1.00 92.31 185 ARG A C 1
ATOM 1459 O O . ARG A 1 185 ? -5.379 1.350 2.058 1.00 92.31 185 ARG A O 1
ATOM 1466 N N . SER A 1 186 ? -7.029 2.629 2.857 1.00 90.25 186 SER A N 1
ATOM 1467 C CA . SER A 1 186 ? -6.704 3.840 2.096 1.00 90.25 186 SER A CA 1
ATOM 1468 C C . SER A 1 186 ? -5.785 4.792 2.862 1.00 90.25 186 SER A C 1
ATOM 1470 O O . SER A 1 186 ? -5.367 5.806 2.310 1.00 90.25 186 SER A O 1
ATOM 1472 N N . TYR A 1 187 ? -5.435 4.489 4.115 1.00 90.56 187 TYR A N 1
ATOM 1473 C CA . TYR A 1 187 ? -4.503 5.314 4.873 1.00 90.56 187 TYR A CA 1
ATOM 1474 C C . TYR A 1 187 ? -3.130 5.317 4.194 1.00 90.56 187 TYR A C 1
ATOM 1476 O O . TYR A 1 187 ? -2.629 4.280 3.758 1.00 90.56 187 TYR A O 1
ATOM 1484 N N . ARG A 1 188 ? -2.524 6.499 4.055 1.00 85.38 188 ARG A N 1
ATOM 1485 C CA . ARG A 1 188 ? -1.210 6.687 3.411 1.00 85.38 188 ARG A CA 1
ATOM 1486 C C . ARG A 1 188 ? -0.225 7.469 4.280 1.00 85.38 188 ARG A C 1
ATOM 1488 O O . ARG A 1 188 ? 0.899 7.690 3.853 1.00 85.38 188 ARG A O 1
ATOM 1495 N N . GLY A 1 189 ? -0.602 7.842 5.508 1.00 83.25 189 GLY A N 1
ATOM 1496 C CA . GLY A 1 189 ? 0.253 8.634 6.406 1.00 83.25 189 GLY A CA 1
ATOM 1497 C C . GLY A 1 189 ? 1.543 7.929 6.845 1.00 83.25 189 GLY A C 1
ATOM 1498 O O . GLY A 1 189 ? 2.465 8.582 7.318 1.00 83.25 189 GLY A O 1
ATOM 1499 N N . TYR A 1 190 ? 1.631 6.609 6.653 1.00 81.69 190 TYR A N 1
ATOM 1500 C CA . TYR A 1 190 ? 2.841 5.820 6.901 1.00 81.69 190 TYR A CA 1
ATOM 1501 C C . TYR A 1 190 ? 3.870 5.881 5.759 1.00 81.69 190 TYR A C 1
ATOM 1503 O O . TYR A 1 190 ? 4.961 5.325 5.888 1.00 81.69 190 TYR A O 1
ATOM 1511 N N . LEU A 1 191 ? 3.530 6.518 4.636 1.00 79.19 191 LEU A N 1
ATOM 1512 C CA . LEU A 1 191 ? 4.374 6.584 3.452 1.00 79.19 191 LEU A CA 1
ATOM 1513 C C . LEU A 1 191 ? 5.045 7.940 3.305 1.00 79.19 191 LEU A C 1
ATOM 1515 O O . LEU A 1 191 ? 4.467 8.984 3.601 1.00 79.19 191 LEU A O 1
ATOM 1519 N N . VAL A 1 192 ? 6.263 7.914 2.763 1.00 74.06 192 VAL A N 1
ATOM 1520 C CA . VAL A 1 192 ? 6.903 9.128 2.260 1.00 74.06 192 VAL A CA 1
ATOM 1521 C C . VAL A 1 192 ? 6.102 9.605 1.043 1.00 74.06 192 VAL A C 1
ATOM 1523 O O . VAL A 1 192 ? 5.879 8.815 0.124 1.00 74.06 192 VAL A O 1
ATOM 1526 N N . PRO A 1 193 ? 5.646 10.868 1.017 1.00 69.50 193 PRO A N 1
ATOM 1527 C CA . PRO A 1 193 ? 4.876 11.379 -0.105 1.00 69.50 193 PRO A CA 1
ATOM 1528 C C . PRO A 1 193 ? 5.742 11.437 -1.366 1.00 69.50 193 PRO A C 1
ATOM 1530 O O . PRO A 1 193 ? 6.872 11.923 -1.329 1.00 69.50 193 PRO A O 1
ATOM 1533 N N . GLY A 1 194 ? 5.190 10.991 -2.493 1.00 76.88 194 GLY A N 1
ATOM 1534 C CA . GLY A 1 194 ? 5.842 11.090 -3.794 1.00 76.88 194 GLY A CA 1
ATOM 1535 C C . GLY A 1 194 ? 5.655 9.854 -4.664 1.00 76.88 194 GLY A C 1
ATOM 1536 O O . GLY A 1 194 ? 5.078 8.846 -4.258 1.00 76.88 194 GLY A O 1
ATOM 1537 N N . LYS A 1 195 ? 6.145 9.957 -5.898 1.00 81.06 195 LYS A N 1
ATOM 1538 C CA . LYS A 1 195 ? 6.316 8.813 -6.792 1.00 81.06 195 LYS A CA 1
ATOM 1539 C C . LYS A 1 195 ? 7.746 8.327 -6.671 1.00 81.06 195 LYS A C 1
ATOM 1541 O O . LYS A 1 195 ? 8.660 9.140 -6.560 1.00 81.06 195 LYS A O 1
ATOM 1546 N N . ILE A 1 196 ? 7.920 7.020 -6.768 1.00 82.81 196 ILE A N 1
ATOM 1547 C CA . ILE A 1 196 ? 9.234 6.439 -6.952 1.00 82.81 196 ILE A CA 1
ATOM 1548 C C . ILE A 1 196 ? 9.766 6.872 -8.320 1.00 82.81 196 ILE A C 1
ATOM 1550 O O . ILE A 1 196 ? 9.064 6.772 -9.334 1.00 82.81 196 ILE A O 1
ATOM 1554 N N . SER A 1 197 ? 10.995 7.367 -8.319 1.00 81.38 197 SER A N 1
ATOM 1555 C CA . SER A 1 197 ? 11.711 7.968 -9.438 1.00 81.38 197 SER A CA 1
ATOM 1556 C C . SER A 1 197 ? 13.073 7.299 -9.645 1.00 81.38 197 SER A C 1
ATOM 1558 O O . SER A 1 197 ? 13.556 6.540 -8.806 1.00 81.38 197 SER A O 1
ATOM 1560 N N . THR A 1 198 ? 13.746 7.615 -10.754 1.00 79.00 198 THR A N 1
ATOM 1561 C CA . THR A 1 198 ? 15.100 7.104 -11.036 1.00 79.00 198 THR A CA 1
ATOM 1562 C C . THR A 1 198 ? 16.117 7.450 -9.944 1.00 79.00 198 THR A C 1
ATOM 1564 O O . THR A 1 198 ? 17.031 6.665 -9.683 1.00 79.00 198 THR A O 1
ATOM 1567 N N . GLY A 1 199 ? 15.952 8.604 -9.283 1.00 72.12 199 GLY A N 1
ATOM 1568 C CA . GLY A 1 199 ? 16.823 9.049 -8.194 1.00 72.12 199 GLY A CA 1
ATOM 1569 C C . GLY A 1 199 ? 16.739 8.152 -6.959 1.00 72.12 199 GLY A C 1
ATOM 1570 O O . GLY A 1 199 ? 17.757 7.913 -6.308 1.00 72.12 199 GLY A O 1
ATOM 1571 N N . ASP A 1 200 ? 15.563 7.581 -6.689 1.00 75.19 200 ASP A N 1
ATOM 1572 C CA . ASP A 1 200 ? 15.340 6.684 -5.551 1.00 75.19 200 ASP A CA 1
ATOM 1573 C C . ASP A 1 200 ? 16.108 5.363 -5.700 1.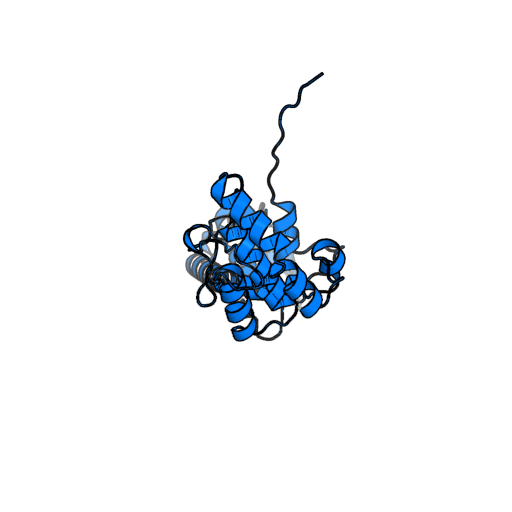00 75.19 200 ASP A C 1
ATOM 1575 O O . ASP A 1 200 ? 16.519 4.757 -4.709 1.00 75.19 200 ASP A O 1
ATOM 1579 N N . PHE A 1 201 ? 16.386 4.951 -6.940 1.00 69.12 201 PHE A N 1
ATOM 1580 C CA . PHE A 1 201 ? 17.153 3.739 -7.250 1.00 69.12 201 PHE A CA 1
ATOM 1581 C C . PHE A 1 201 ? 18.644 3.967 -7.404 1.00 69.12 201 PHE A C 1
ATOM 1583 O O . PHE A 1 201 ? 19.383 3.008 -7.621 1.00 69.12 201 PHE A O 1
ATOM 1590 N N . ARG A 1 202 ? 19.098 5.223 -7.324 1.00 69.06 202 ARG A N 1
ATOM 1591 C CA . ARG A 1 202 ? 20.486 5.592 -7.632 1.00 69.06 202 ARG A CA 1
ATOM 1592 C C . ARG A 1 202 ? 20.932 5.054 -8.999 1.00 69.06 202 ARG A C 1
ATOM 1594 O O . ARG A 1 202 ? 22.109 4.751 -9.184 1.00 69.06 202 ARG A O 1
ATOM 1601 N N . ILE A 1 203 ? 19.997 4.922 -9.947 1.00 69.25 203 ILE A N 1
ATOM 1602 C CA . ILE A 1 203 ? 20.332 4.534 -11.316 1.00 69.25 203 ILE A CA 1
ATOM 1603 C C . ILE A 1 203 ? 21.021 5.740 -11.940 1.00 69.25 203 ILE A C 1
ATOM 1605 O O . ILE A 1 203 ? 20.411 6.790 -12.134 1.00 69.25 203 ILE A O 1
ATOM 1609 N N . SER A 1 204 ? 22.304 5.575 -12.238 1.00 64.38 204 SER A N 1
ATOM 1610 C CA . SER A 1 204 ? 23.089 6.528 -13.007 1.00 64.38 204 SER A CA 1
ATOM 1611 C C . SER A 1 204 ? 23.497 5.844 -14.297 1.00 64.38 204 SER A C 1
ATOM 1613 O O . SER A 1 204 ? 24.143 4.799 -14.259 1.00 64.38 204 SER A O 1
ATOM 1615 N N . VAL A 1 205 ? 23.138 6.442 -15.427 1.00 66.44 205 VAL A N 1
ATOM 1616 C CA . VAL A 1 205 ? 23.679 6.051 -16.730 1.00 66.44 205 VAL A CA 1
ATOM 1617 C C . VAL A 1 205 ? 24.887 6.946 -16.990 1.00 66.44 205 VAL A C 1
ATOM 1619 O O . VAL A 1 205 ? 24.806 8.162 -16.818 1.00 66.44 205 VAL A O 1
ATOM 1622 N N . GLY A 1 206 ? 26.037 6.319 -17.241 1.00 62.28 206 GLY A N 1
ATOM 1623 C CA . GLY A 1 206 ? 27.288 7.000 -17.573 1.00 62.28 206 GLY A CA 1
ATOM 1624 C C . GLY A 1 206 ? 27.371 7.313 -19.066 1.00 62.28 206 GLY A C 1
ATOM 1625 O O . GLY A 1 206 ? 26.354 7.441 -19.734 1.00 62.28 206 GLY A O 1
ATOM 1626 N N . GLN A 1 207 ? 28.589 7.414 -19.601 1.00 61.19 207 GLN A N 1
ATOM 1627 C CA . GLN A 1 207 ? 28.777 7.458 -21.054 1.00 61.19 207 GLN A CA 1
ATOM 1628 C C . GLN A 1 207 ? 28.341 6.130 -21.682 1.00 61.19 207 GLN A C 1
ATOM 1630 O O . GLN A 1 207 ? 28.571 5.075 -21.083 1.00 61.19 207 GLN A O 1
ATOM 1635 N N . THR A 1 208 ? 27.755 6.187 -22.882 1.00 65.81 208 THR A N 1
ATOM 1636 C CA . THR A 1 208 ? 27.414 4.987 -23.650 1.00 65.81 208 THR A CA 1
ATOM 1637 C C . THR A 1 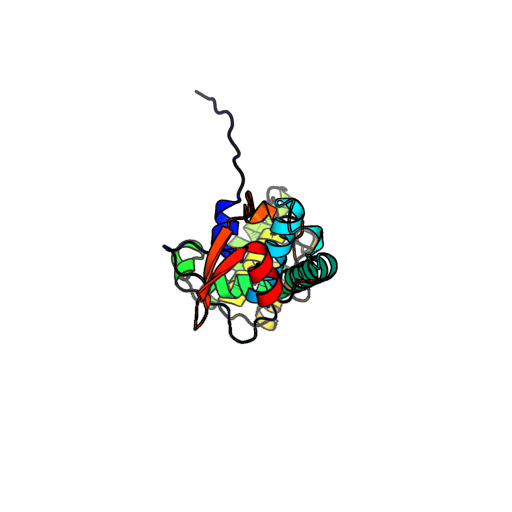208 ? 28.644 4.082 -23.783 1.00 65.81 208 THR A C 1
ATOM 1639 O O . THR A 1 208 ? 29.725 4.529 -24.174 1.00 65.81 208 THR A O 1
ATOM 1642 N N . TYR A 1 209 ? 28.481 2.793 -23.477 1.00 64.00 209 TYR A N 1
ATOM 1643 C CA . TYR A 1 209 ? 29.525 1.792 -23.686 1.00 64.00 209 TYR A CA 1
ATOM 1644 C C . TYR A 1 209 ? 29.323 1.060 -25.014 1.00 64.00 209 TYR A C 1
ATOM 1646 O O . TYR A 1 209 ? 28.302 0.402 -25.241 1.00 64.00 209 TYR A O 1
ATOM 1654 N N . GLU A 1 210 ? 30.342 1.142 -25.866 1.00 71.00 210 GLU A N 1
ATOM 1655 C CA . GLU A 1 210 ? 30.466 0.320 -27.066 1.00 71.00 210 GLU A CA 1
ATOM 1656 C C . GLU A 1 210 ? 30.848 -1.113 -26.690 1.00 71.00 210 GLU A C 1
ATOM 1658 O O . GLU A 1 210 ? 31.717 -1.351 -25.845 1.00 71.00 210 GLU A O 1
ATOM 1663 N N . TYR A 1 211 ? 30.229 -2.086 -27.351 1.00 71.19 211 TYR A N 1
ATOM 1664 C CA . TYR A 1 211 ? 30.629 -3.483 -27.245 1.00 71.19 211 TYR A CA 1
ATOM 1665 C C . TYR A 1 211 ? 30.550 -4.185 -28.602 1.00 71.19 211 TYR A C 1
ATOM 1667 O O . TYR A 1 211 ? 29.822 -3.779 -29.509 1.00 71.19 211 TYR A O 1
ATOM 1675 N N . TYR A 1 212 ? 31.318 -5.263 -28.751 1.00 70.00 212 TYR A N 1
ATOM 1676 C CA . TYR A 1 212 ? 31.290 -6.080 -29.960 1.00 70.00 212 TYR A CA 1
ATOM 1677 C C . TYR A 1 212 ? 30.227 -7.168 -29.832 1.00 70.00 212 TYR A C 1
ATOM 1679 O O . TYR A 1 212 ? 30.310 -8.037 -28.961 1.00 70.00 212 TYR A O 1
ATOM 1687 N N . LYS A 1 213 ? 29.245 -7.150 -30.733 1.00 69.69 213 LYS A N 1
ATOM 1688 C CA . LYS A 1 213 ? 28.210 -8.178 -30.842 1.00 69.69 213 LYS A CA 1
ATOM 1689 C C . LYS A 1 213 ? 28.605 -9.174 -31.927 1.00 69.69 213 LYS A C 1
ATOM 1691 O O . LYS A 1 213 ? 28.827 -8.802 -33.079 1.00 69.69 213 LYS A O 1
ATOM 1696 N N . MET A 1 214 ? 28.709 -10.448 -31.558 1.00 62.34 214 MET A N 1
ATOM 1697 C CA . MET A 1 214 ? 29.010 -11.528 -32.501 1.00 62.34 214 MET A CA 1
ATOM 1698 C C . MET A 1 214 ? 27.738 -11.907 -33.262 1.00 62.34 214 MET A C 1
ATOM 1700 O O . MET A 1 214 ? 26.816 -12.486 -32.691 1.00 62.34 214 MET A O 1
ATOM 1704 N N . MET A 1 215 ? 27.688 -11.582 -34.553 1.00 62.59 215 MET A N 1
ATOM 1705 C CA . MET A 1 215 ? 26.680 -12.109 -35.474 1.00 62.59 215 MET A CA 1
ATOM 1706 C C . MET A 1 215 ? 27.186 -13.426 -36.075 1.00 62.59 215 MET A C 1
ATOM 1708 O O . MET A 1 215 ? 28.379 -13.722 -36.011 1.00 62.59 215 MET A O 1
ATOM 1712 N N . ALA A 1 216 ? 26.298 -14.205 -36.703 1.00 62.47 216 ALA A N 1
ATOM 1713 C CA . ALA A 1 216 ? 26.602 -15.534 -37.254 1.00 62.47 216 ALA A CA 1
ATOM 1714 C C . ALA A 1 216 ? 27.815 -15.588 -38.214 1.00 62.47 216 ALA A C 1
ATOM 1716 O O . ALA A 1 216 ? 28.336 -16.671 -38.472 1.00 62.47 216 ALA A O 1
ATOM 1717 N N . SER A 1 217 ? 28.272 -14.446 -38.736 1.00 62.00 217 SER A N 1
ATOM 1718 C CA . SER A 1 217 ? 29.343 -14.380 -39.735 1.00 62.00 217 SER A CA 1
ATOM 1719 C C . SER A 1 217 ? 30.346 -13.223 -39.580 1.00 62.00 217 SER A C 1
ATOM 1721 O O . SER A 1 217 ? 31.302 -13.185 -40.348 1.00 62.00 217 SER A O 1
ATOM 1723 N N . TYR A 1 218 ? 30.180 -12.292 -38.628 1.00 59.66 218 TYR A N 1
ATOM 1724 C CA . TYR A 1 218 ? 31.152 -11.214 -38.350 1.00 59.66 218 TYR A CA 1
ATOM 1725 C C . TYR A 1 218 ? 30.835 -10.473 -37.031 1.00 59.66 218 TYR A C 1
ATOM 1727 O O . TYR A 1 218 ? 29.681 -10.470 -36.596 1.00 59.66 218 TYR A O 1
ATOM 1735 N N . PRO A 1 219 ? 31.825 -9.827 -36.384 1.00 69.19 219 PRO A N 1
ATOM 1736 C CA . PRO A 1 219 ? 31.569 -8.910 -35.277 1.00 69.19 219 PRO A CA 1
ATOM 1737 C C . PRO A 1 219 ? 31.018 -7.571 -35.791 1.00 69.19 219 PRO A C 1
ATOM 1739 O O . PRO A 1 219 ? 31.534 -7.016 -36.760 1.00 69.19 219 PRO A O 1
ATOM 1742 N N . THR A 1 220 ? 29.995 -7.032 -35.126 1.00 76.69 220 THR A N 1
ATOM 1743 C CA . THR A 1 220 ? 29.500 -5.661 -35.342 1.00 76.69 220 THR A CA 1
ATOM 1744 C C . THR A 1 220 ? 29.649 -4.836 -34.068 1.00 76.69 220 THR A C 1
ATOM 1746 O O . THR A 1 220 ? 29.603 -5.388 -32.967 1.00 76.69 220 THR A O 1
ATOM 1749 N N . ILE A 1 221 ? 29.819 -3.522 -34.214 1.00 75.56 221 ILE A N 1
ATOM 1750 C CA . ILE A 1 221 ? 29.732 -2.581 -33.091 1.00 75.56 221 ILE A CA 1
ATOM 1751 C C . ILE A 1 221 ? 28.258 -2.477 -32.690 1.00 75.56 221 ILE A C 1
ATOM 1753 O O . ILE A 1 221 ? 27.383 -2.388 -33.557 1.00 75.56 221 ILE A O 1
ATOM 1757 N N . ALA A 1 222 ? 27.994 -2.546 -31.391 1.00 74.81 222 ALA A N 1
ATOM 1758 C CA . ALA A 1 222 ? 26.691 -2.332 -30.786 1.00 74.81 222 ALA A CA 1
ATOM 1759 C C . ALA A 1 222 ? 26.829 -1.382 -29.592 1.00 74.81 222 ALA A C 1
ATOM 1761 O O . ALA A 1 222 ? 27.886 -1.293 -28.963 1.00 74.81 222 ALA A O 1
ATOM 1762 N N . TYR A 1 223 ? 25.736 -0.696 -29.282 1.00 78.25 223 TYR A N 1
ATOM 1763 C CA . TYR A 1 223 ? 25.662 0.282 -28.204 1.00 78.25 223 TYR A CA 1
ATOM 1764 C C . TYR A 1 223 ? 24.656 -0.223 -27.179 1.00 78.25 223 TYR A C 1
ATOM 1766 O O . TYR A 1 223 ? 23.535 -0.593 -27.540 1.00 78.25 223 TYR A O 1
ATOM 1774 N N . ALA A 1 224 ? 25.076 -0.303 -25.915 1.00 78.50 224 ALA A N 1
ATOM 1775 C CA . ALA A 1 224 ? 24.270 -0.909 -24.856 1.00 78.50 224 ALA A CA 1
ATOM 1776 C C . ALA A 1 224 ? 22.899 -0.230 -24.716 1.00 78.50 224 ALA A C 1
ATOM 1778 O O . ALA A 1 224 ? 21.881 -0.917 -24.646 1.00 78.50 224 ALA A O 1
ATOM 1779 N N . ASP A 1 225 ? 22.875 1.102 -24.764 1.00 81.12 225 ASP A N 1
ATOM 1780 C CA . ASP A 1 225 ? 21.656 1.894 -24.600 1.00 81.12 225 ASP A CA 1
ATOM 1781 C C . ASP A 1 225 ? 20.704 1.721 -25.790 1.00 81.12 225 ASP A C 1
ATOM 1783 O O . ASP A 1 225 ? 19.516 1.461 -25.606 1.00 81.12 225 ASP A O 1
ATOM 1787 N N . HIS A 1 226 ? 21.228 1.746 -27.016 1.00 83.31 226 HIS A N 1
ATOM 1788 C CA . HIS A 1 226 ? 20.454 1.498 -28.234 1.00 83.31 226 HIS A CA 1
ATOM 1789 C C . HIS A 1 226 ? 19.787 0.112 -28.249 1.00 83.31 226 HIS A C 1
ATOM 1791 O O . HIS A 1 226 ? 18.586 -0.004 -28.510 1.00 83.31 226 HIS A O 1
ATOM 1797 N N . ASP A 1 227 ? 20.554 -0.945 -27.969 1.00 81.75 227 ASP A N 1
ATOM 1798 C CA . ASP A 1 227 ? 20.032 -2.314 -27.963 1.00 81.75 227 ASP A CA 1
ATOM 1799 C C . ASP A 1 227 ? 19.029 -2.509 -26.822 1.00 81.75 227 ASP A C 1
ATOM 1801 O O . ASP A 1 227 ? 17.956 -3.075 -27.039 1.00 81.75 227 ASP A O 1
ATOM 1805 N N . PHE A 1 228 ? 19.316 -1.955 -25.639 1.00 87.00 228 PHE A N 1
ATOM 1806 C CA . PHE A 1 228 ? 18.380 -1.961 -24.522 1.00 87.00 228 PHE A CA 1
ATOM 1807 C C . PHE A 1 228 ? 17.054 -1.290 -24.889 1.00 87.00 228 PHE A C 1
ATOM 1809 O O . PHE A 1 228 ? 15.998 -1.877 -24.664 1.00 87.00 228 PHE A O 1
ATOM 1816 N N . LEU A 1 229 ? 17.077 -0.084 -25.468 1.00 87.00 229 LEU A N 1
ATOM 1817 C CA . LEU A 1 229 ? 15.859 0.642 -25.837 1.00 87.00 229 LEU A CA 1
ATOM 1818 C C . LEU A 1 229 ? 15.003 -0.166 -26.820 1.00 87.00 229 LEU A C 1
ATOM 1820 O O . LEU A 1 229 ? 13.776 -0.193 -26.684 1.00 87.00 229 LEU A O 1
ATOM 1824 N N . LYS A 1 230 ? 15.631 -0.858 -27.776 1.00 87.12 230 LYS A N 1
ATOM 1825 C CA . LYS A 1 230 ? 14.936 -1.730 -28.733 1.00 87.12 230 LYS A CA 1
ATOM 1826 C C . LYS A 1 230 ? 14.338 -2.959 -28.057 1.00 87.12 230 LYS A C 1
ATOM 1828 O O . LYS A 1 230 ? 13.136 -3.189 -28.191 1.00 87.12 230 LYS A O 1
ATOM 1833 N N . ASP A 1 231 ? 15.128 -3.687 -27.277 1.00 86.06 231 ASP A N 1
ATOM 1834 C CA . ASP A 1 231 ? 14.698 -4.919 -26.603 1.00 86.06 231 ASP A CA 1
ATOM 1835 C C . ASP A 1 231 ? 13.654 -4.653 -25.505 1.00 86.06 231 ASP A C 1
ATOM 1837 O O . ASP A 1 231 ? 12.750 -5.458 -25.262 1.00 86.06 231 ASP A O 1
ATOM 1841 N N . ALA A 1 232 ? 13.740 -3.497 -24.848 1.00 87.56 232 ALA A N 1
ATOM 1842 C CA . ALA A 1 232 ? 12.782 -3.046 -23.850 1.00 87.56 232 ALA A CA 1
ATOM 1843 C C . ALA A 1 232 ? 11.496 -2.470 -24.472 1.00 87.56 232 ALA A C 1
ATOM 1845 O O . ALA A 1 232 ? 10.510 -2.286 -23.761 1.00 87.56 232 ALA A O 1
ATOM 1846 N N . GLY A 1 233 ? 11.479 -2.195 -25.781 1.00 91.75 233 GLY A N 1
ATOM 1847 C CA . GLY A 1 233 ? 10.335 -1.601 -26.473 1.00 91.75 233 GLY A CA 1
ATOM 1848 C C . GLY A 1 233 ? 10.126 -0.115 -26.157 1.00 91.75 233 GLY A C 1
ATOM 1849 O O . GLY A 1 233 ? 8.984 0.356 -26.168 1.00 91.75 233 GLY A O 1
ATOM 1850 N N . TYR A 1 234 ? 11.202 0.611 -25.853 1.00 92.94 234 TYR A N 1
ATOM 1851 C CA . TYR A 1 234 ? 11.220 2.054 -25.587 1.00 92.94 234 TYR A CA 1
ATOM 1852 C C . TYR A 1 234 ? 12.049 2.847 -26.613 1.00 92.94 234 TYR A C 1
ATOM 1854 O O . TYR A 1 234 ? 12.336 4.015 -26.376 1.00 92.94 234 TYR A O 1
ATOM 1862 N N . TYR A 1 235 ? 12.406 2.248 -27.750 1.00 92.50 235 TYR A N 1
ATOM 1863 C CA . TYR A 1 235 ? 12.984 2.943 -28.907 1.00 92.50 235 TYR A CA 1
ATOM 1864 C C . TYR A 1 235 ? 11.880 3.651 -29.723 1.00 92.50 235 TYR A C 1
ATOM 1866 O O . TYR A 1 235 ? 10.775 3.107 -29.839 1.00 92.50 235 TYR A O 1
ATOM 1874 N N . LYS A 1 236 ? 12.144 4.857 -30.239 1.00 90.88 236 LYS A N 1
ATOM 1875 C CA . LYS A 1 236 ? 11.221 5.639 -31.089 1.00 90.88 236 LYS A CA 1
ATOM 1876 C C . LYS A 1 236 ? 11.290 5.278 -32.570 1.00 90.88 236 LYS A C 1
ATOM 1878 O O . LYS A 1 236 ? 12.369 4.881 -33.051 1.00 90.88 236 LYS A O 1
#

Sequence (236 aa):
MWHLPGSLAPQPLFWSLVFFGSPFFEFPPIQNGDPCNYNDAAKAFITQAIYNGDGEYKEDCNITKAFQTTDSFNTKLWDSNVDRFIEWLQWGGSRSTTGGLCSLEEYKECITSPYWIAGKAAAQASGEWSNPSLEMFQHFLKLSALGASDTEIQSIYTTVTTPSDDSPQSIDPSAFNDITPDKWRSYRGYLVPGKISTGDFRISVGQTYEYYKMMASYPTIAYADHDFLKDAGYYK